Protein AF-A0A0R1USY7-F1 (afdb_monomer_lite)

pLDDT: mean 70.66, std 16.38, range [28.91, 92.88]

Structure (mmCIF, N/CA/C/O backbone):
data_AF-A0A0R1USY7-F1
#
_entry.id   AF-A0A0R1USY7-F1
#
loop_
_atom_site.group_PDB
_atom_site.id
_atom_site.type_symbol
_atom_site.label_atom_id
_atom_site.label_alt_id
_atom_site.label_comp_id
_atom_site.label_asym_id
_atom_site.label_entity_id
_atom_site.label_seq_id
_atom_site.pdbx_PDB_ins_code
_atom_site.Cartn_x
_atom_site.Cartn_y
_atom_site.Cartn_z
_atom_site.occupancy
_atom_site.B_iso_or_equiv
_atom_site.auth_seq_id
_atom_site.auth_comp_id
_atom_site.auth_asym_id
_atom_site.auth_atom_id
_atom_site.pdbx_PDB_model_num
ATOM 1 N N . MET A 1 1 ? -72.124 -11.702 24.013 1.00 57.31 1 MET A N 1
ATOM 2 C CA . MET A 1 1 ? -71.591 -10.341 23.791 1.00 57.31 1 MET A CA 1
ATOM 3 C C . MET A 1 1 ? -70.220 -10.289 24.451 1.00 57.31 1 MET A C 1
ATOM 5 O O . MET A 1 1 ? -70.093 -10.824 25.547 1.00 57.31 1 MET A O 1
ATOM 9 N N . LYS A 1 2 ? -69.176 -9.806 23.766 1.00 72.38 2 LYS A N 1
ATOM 10 C CA . LYS A 1 2 ? -67.809 -9.715 24.319 1.00 72.38 2 LYS A CA 1
ATOM 11 C C . LYS A 1 2 ? -67.457 -8.243 24.506 1.00 72.38 2 LYS A C 1
ATOM 13 O O . LYS A 1 2 ? -67.790 -7.444 23.643 1.00 72.38 2 LYS A O 1
ATOM 18 N N . TYR A 1 3 ? -66.768 -7.901 25.590 1.00 79.44 3 TYR A N 1
ATOM 19 C CA . TYR A 1 3 ? -66.317 -6.535 25.866 1.00 79.44 3 TYR A CA 1
ATOM 20 C C . TYR A 1 3 ? -64.796 -6.442 25.767 1.00 79.44 3 TYR A C 1
ATOM 22 O O . TYR A 1 3 ? -64.080 -7.392 26.094 1.00 79.44 3 TYR A O 1
ATOM 30 N N . CYS A 1 4 ? -64.298 -5.304 25.289 1.00 82.00 4 CYS A N 1
ATOM 31 C CA . CYS A 1 4 ? -62.871 -5.042 25.183 1.00 82.00 4 CYS A CA 1
ATOM 32 C C . CYS A 1 4 ? -62.244 -4.928 26.575 1.00 82.00 4 CYS A C 1
ATOM 34 O O . CYS A 1 4 ? -62.645 -4.078 27.365 1.00 82.00 4 CYS A O 1
ATOM 36 N N . THR A 1 5 ? -61.199 -5.704 26.849 1.00 81.19 5 THR A N 1
ATOM 37 C CA . THR A 1 5 ? -60.455 -5.629 28.117 1.00 81.19 5 THR A CA 1
ATOM 38 C C . THR A 1 5 ? -59.636 -4.346 28.270 1.00 81.19 5 THR A C 1
ATOM 40 O O . THR A 1 5 ? -59.221 -4.032 29.377 1.00 81.19 5 THR A O 1
ATOM 43 N N . ASN A 1 6 ? -59.412 -3.596 27.184 1.00 79.44 6 ASN A N 1
ATOM 44 C CA . ASN A 1 6 ? -58.632 -2.357 27.211 1.00 79.44 6 ASN A CA 1
ATOM 45 C C . ASN A 1 6 ? -59.495 -1.096 27.414 1.00 79.44 6 ASN A C 1
ATOM 47 O O . ASN A 1 6 ? -59.059 -0.150 28.052 1.00 79.44 6 ASN A O 1
ATOM 51 N N . CYS A 1 7 ? -60.721 -1.053 26.877 1.00 83.81 7 CYS A N 1
ATOM 52 C CA . CYS A 1 7 ? -61.566 0.152 26.946 1.00 83.81 7 CYS A CA 1
ATOM 53 C C . CYS A 1 7 ? -63.024 -0.096 27.359 1.00 83.81 7 CYS A C 1
ATOM 55 O O . CYS A 1 7 ? -63.808 0.845 27.406 1.00 83.81 7 CYS A O 1
ATOM 57 N N . GLY A 1 8 ? -63.421 -1.347 27.606 1.00 81.88 8 GLY A N 1
ATOM 58 C CA . GLY A 1 8 ? -64.769 -1.702 28.060 1.00 81.88 8 GLY A CA 1
ATOM 59 C C . GLY A 1 8 ? -65.874 -1.628 27.000 1.00 81.88 8 GLY A C 1
ATOM 60 O O . GLY A 1 8 ? -67.014 -1.955 27.306 1.00 81.88 8 GLY A O 1
ATOM 61 N N . SER A 1 9 ? -65.570 -1.233 25.757 1.00 83.69 9 SER A N 1
ATOM 62 C CA . SER A 1 9 ? -66.579 -1.169 24.686 1.00 83.69 9 SER A CA 1
ATOM 63 C C . SER A 1 9 ? -67.012 -2.553 24.191 1.00 83.69 9 SER A C 1
ATOM 65 O O . SER A 1 9 ? -66.240 -3.515 24.235 1.00 83.69 9 SER A O 1
ATOM 67 N N . GLU A 1 10 ? -68.257 -2.658 23.724 1.00 84.25 10 GLU A N 1
ATOM 68 C CA . GLU A 1 10 ? -68.813 -3.905 23.197 1.00 84.25 10 GLU A CA 1
ATOM 69 C C . GLU A 1 10 ? -68.211 -4.255 21.828 1.00 84.25 10 GLU A C 1
ATOM 71 O O . GLU A 1 10 ? -68.070 -3.406 20.947 1.00 84.25 10 GLU A O 1
ATOM 76 N N . ILE A 1 11 ? -67.851 -5.525 21.646 1.00 81.19 11 ILE A N 1
ATOM 77 C CA . ILE A 1 11 ? -67.236 -6.056 20.432 1.00 81.19 11 ILE A CA 1
ATOM 78 C C . ILE A 1 11 ? -68.211 -7.023 19.760 1.00 81.19 11 ILE A C 1
ATOM 80 O O . ILE A 1 11 ? -68.638 -8.025 20.343 1.00 81.19 11 ILE A O 1
ATOM 84 N N . SER A 1 12 ? -68.513 -6.735 18.493 1.00 72.56 12 SER A N 1
ATOM 85 C CA . SER A 1 12 ? -69.309 -7.605 17.626 1.00 72.56 12 SER A CA 1
ATOM 86 C C . SER A 1 12 ? -68.576 -8.919 17.322 1.00 72.56 12 SER A C 1
ATOM 88 O O . SER A 1 12 ? -67.360 -8.945 17.112 1.00 72.56 12 SER A O 1
ATOM 90 N N . LEU A 1 13 ? -69.320 -10.028 17.314 1.00 61.09 13 LEU A N 1
ATOM 91 C CA . LEU A 1 13 ? -68.788 -11.374 17.080 1.00 61.09 13 LEU A CA 1
ATOM 92 C C . LEU A 1 13 ? -68.173 -11.463 15.672 1.00 61.09 13 LEU A C 1
ATOM 94 O O . LEU A 1 13 ? -68.875 -11.282 14.685 1.00 61.09 13 LEU A O 1
ATOM 98 N N . GLY A 1 14 ? -66.869 -11.748 15.593 1.00 66.00 14 GLY A N 1
ATOM 99 C CA . GLY A 1 14 ? -66.127 -11.900 14.332 1.00 66.00 14 GLY A CA 1
ATOM 100 C C . GLY A 1 14 ? -65.014 -10.871 14.112 1.00 66.00 14 GLY A C 1
ATOM 101 O O . GLY A 1 14 ? -64.142 -11.095 13.277 1.00 66.00 14 GLY A O 1
ATOM 102 N N . ASN A 1 15 ? -64.974 -9.788 14.892 1.00 64.69 15 ASN A N 1
ATOM 103 C CA . ASN A 1 15 ? -63.931 -8.773 14.752 1.00 64.69 15 ASN A CA 1
ATOM 104 C C . ASN A 1 15 ? -62.660 -9.173 15.513 1.00 64.69 15 ASN A C 1
ATOM 106 O O . ASN A 1 15 ? -62.698 -9.445 16.711 1.00 64.69 15 ASN A O 1
ATOM 110 N N . SER A 1 16 ? -61.516 -9.160 14.824 1.00 78.56 16 SER A N 1
ATOM 111 C CA . SER A 1 16 ? -60.198 -9.457 15.413 1.00 78.56 16 SER A CA 1
ATOM 112 C C . SER A 1 16 ? -59.595 -8.279 16.197 1.00 78.56 16 SER A C 1
ATOM 114 O O . SER A 1 16 ? -58.561 -8.432 16.847 1.00 78.56 16 SER A O 1
ATOM 116 N N . PHE A 1 17 ? -60.233 -7.102 16.144 1.00 82.75 17 PHE A N 1
ATOM 117 C CA . PHE A 1 17 ? -59.791 -5.866 16.793 1.00 82.75 17 PHE A CA 1
ATOM 118 C C . PHE A 1 17 ? -60.992 -5.043 17.282 1.00 82.75 17 PHE A C 1
ATOM 120 O O . PHE A 1 17 ? -62.067 -5.070 16.680 1.00 82.75 17 PHE A O 1
ATOM 127 N N . CYS A 1 18 ? -60.807 -4.293 18.368 1.00 84.31 18 CYS A N 1
ATOM 128 C CA . CYS A 1 18 ? -61.788 -3.340 18.876 1.00 84.31 18 CYS A CA 1
ATOM 129 C C . CYS A 1 18 ? -61.851 -2.111 17.960 1.00 84.31 18 CYS A C 1
ATOM 131 O O . CYS A 1 18 ? -60.846 -1.432 17.755 1.00 84.31 18 CYS A O 1
ATOM 133 N N . THR A 1 19 ? -63.039 -1.788 17.454 1.00 83.00 19 THR A N 1
ATOM 134 C CA . THR A 1 19 ? -63.271 -0.638 16.564 1.00 83.00 19 THR A CA 1
ATOM 135 C C . THR A 1 19 ? -63.148 0.715 17.264 1.00 83.00 19 THR A C 1
ATOM 137 O O . THR A 1 19 ? -63.020 1.725 16.585 1.00 83.00 19 THR A O 1
ATOM 140 N N . ASN A 1 20 ? -63.167 0.745 18.601 1.00 81.19 20 ASN A N 1
ATOM 141 C CA . ASN A 1 20 ? -63.122 1.987 19.372 1.00 81.19 20 ASN A CA 1
ATOM 142 C C . ASN A 1 20 ? -61.702 2.368 19.834 1.00 81.19 20 ASN A C 1
ATOM 144 O O . ASN A 1 20 ? -61.331 3.532 19.793 1.00 81.19 20 ASN A O 1
ATOM 148 N N . CYS A 1 21 ? -60.877 1.401 20.259 1.00 82.56 21 CYS A N 1
ATOM 149 C CA . CYS A 1 21 ? -59.514 1.678 20.751 1.00 82.56 21 CYS A CA 1
ATOM 150 C C . CYS A 1 21 ? -58.393 1.011 19.939 1.00 82.56 21 CYS A C 1
ATOM 152 O O . CYS A 1 21 ? -57.221 1.197 20.252 1.00 82.56 21 CYS A O 1
ATOM 154 N N . GLY A 1 22 ? -58.727 0.200 18.929 1.00 76.75 22 GLY A N 1
ATOM 155 C CA . GLY A 1 22 ? -57.752 -0.482 18.070 1.00 76.75 22 GLY A CA 1
ATOM 156 C C . GLY A 1 22 ? -57.059 -1.699 18.696 1.00 76.75 22 GLY A C 1
ATOM 157 O O . GLY A 1 22 ? -56.212 -2.315 18.052 1.00 76.75 22 GLY A O 1
ATOM 158 N N . ALA A 1 23 ? -57.401 -2.082 19.933 1.00 82.12 23 ALA A N 1
ATOM 159 C CA . ALA A 1 23 ? -56.788 -3.226 20.608 1.00 82.12 23 ALA A CA 1
ATOM 160 C C . ALA A 1 23 ? -57.189 -4.565 19.960 1.00 82.12 23 ALA A C 1
ATOM 162 O O . ALA A 1 23 ? -58.363 -4.793 19.661 1.00 82.12 23 ALA A O 1
ATOM 163 N N . LYS A 1 24 ? -56.219 -5.467 19.768 1.00 82.81 24 LYS A N 1
ATOM 164 C CA . LYS A 1 24 ? -56.439 -6.812 19.216 1.00 82.81 24 LYS A CA 1
ATOM 165 C C . LYS A 1 24 ? -57.154 -7.705 20.229 1.00 82.81 24 LYS A C 1
ATOM 167 O O . LYS A 1 24 ? -56.791 -7.716 21.402 1.00 82.81 24 LYS A O 1
ATOM 172 N N . VAL A 1 25 ? -58.148 -8.459 19.773 1.00 78.44 25 VAL A N 1
ATOM 173 C CA . VAL A 1 25 ? -58.887 -9.433 20.588 1.00 78.44 25 VAL A CA 1
ATOM 174 C C . VAL A 1 25 ? -58.664 -10.824 20.014 1.00 78.44 25 VAL A C 1
ATOM 176 O O . VAL A 1 25 ? -59.238 -11.194 18.993 1.00 78.44 25 VAL A O 1
ATOM 179 N N . ASP A 1 26 ? -57.780 -11.583 20.658 1.00 65.94 26 ASP A N 1
ATOM 180 C CA . ASP A 1 26 ? -57.427 -12.930 20.221 1.00 65.94 26 ASP A CA 1
ATOM 181 C C . ASP A 1 26 ? -58.540 -13.930 20.587 1.00 65.94 26 ASP A C 1
ATOM 183 O O . ASP A 1 26 ? -59.009 -14.007 21.726 1.00 65.94 26 ASP A O 1
ATOM 187 N N . ALA A 1 27 ? -58.983 -14.715 19.604 1.00 53.50 27 ALA A N 1
ATOM 188 C CA . ALA A 1 27 ? -59.860 -15.859 19.822 1.00 53.50 27 ALA A CA 1
ATOM 189 C C . ALA A 1 27 ? -59.013 -17.040 20.327 1.00 53.50 27 ALA A C 1
ATOM 191 O O . ALA A 1 27 ? -58.381 -17.736 19.539 1.00 53.50 27 ALA A O 1
ATOM 192 N N . MET A 1 28 ? -58.951 -17.232 21.647 1.00 38.88 28 MET A N 1
ATOM 193 C CA . MET A 1 28 ? -58.182 -18.311 22.277 1.00 38.88 28 MET A CA 1
ATOM 194 C C . MET A 1 28 ? -58.964 -19.629 22.367 1.00 38.88 28 MET A C 1
ATOM 196 O O . MET A 1 28 ? -60.087 -19.658 22.871 1.00 38.88 28 MET A O 1
ATOM 200 N N . GLY A 1 29 ? -58.301 -20.719 21.970 1.00 33.34 29 GLY A N 1
ATOM 201 C CA . GLY A 1 29 ? -58.586 -22.097 22.364 1.00 33.34 29 GLY A CA 1
ATOM 202 C C . GLY A 1 29 ? -57.274 -22.879 22.562 1.00 33.34 29 GLY A C 1
ATOM 203 O O . GLY A 1 29 ? -56.502 -22.995 21.619 1.00 33.34 29 GLY A O 1
ATOM 204 N N . SER A 1 30 ? -57.097 -23.384 23.793 1.00 30.50 30 SER A N 1
ATOM 205 C CA . SER A 1 30 ? -56.091 -24.299 24.393 1.00 30.50 30 SER A CA 1
ATOM 206 C C . SER A 1 30 ? -54.670 -23.809 24.768 1.00 30.50 30 SER A C 1
ATOM 208 O O . SER A 1 30 ? -53.853 -23.498 23.907 1.00 30.50 30 SER A O 1
ATOM 210 N N . SER A 1 31 ? -54.410 -23.856 26.091 1.00 34.62 31 SER A N 1
ATOM 211 C CA . SER A 1 31 ? -53.137 -23.860 26.856 1.00 34.62 31 SER A CA 1
ATOM 212 C C . SER A 1 31 ? -52.054 -24.786 26.271 1.00 34.62 31 SER A C 1
ATOM 214 O O . SER A 1 31 ? -52.400 -25.781 25.651 1.00 34.62 31 SER A O 1
ATOM 216 N N . GLU A 1 32 ? -50.743 -24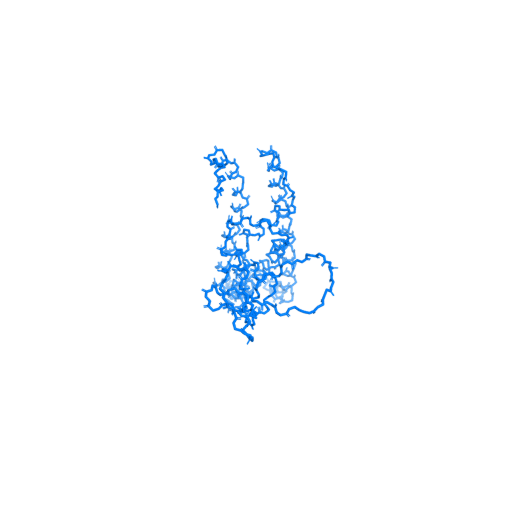.549 26.430 1.00 34.44 32 GLU A N 1
ATOM 217 C CA . GLU A 1 32 ? -50.009 -24.572 27.711 1.00 34.44 32 GLU A CA 1
ATOM 218 C C . GLU A 1 32 ? -48.642 -23.839 27.662 1.00 34.44 32 GLU A C 1
ATOM 220 O O . GLU A 1 32 ? -48.052 -23.603 26.610 1.00 34.44 32 GLU A O 1
ATOM 225 N N . THR A 1 33 ? -48.177 -23.463 28.853 1.00 31.75 33 THR A N 1
ATOM 226 C CA . THR A 1 33 ? -47.057 -22.590 29.244 1.00 31.75 33 THR A CA 1
ATOM 227 C C . THR A 1 33 ? -45.648 -23.115 28.918 1.00 31.75 33 THR A C 1
ATOM 229 O O . THR A 1 33 ? -45.336 -24.243 29.273 1.00 31.75 33 THR A O 1
ATOM 232 N N . THR A 1 34 ? -44.746 -22.259 28.402 1.00 28.91 34 THR A N 1
ATOM 233 C CA . THR A 1 34 ? -43.356 -22.047 28.898 1.00 28.91 34 THR A CA 1
ATOM 234 C C . THR A 1 34 ? -42.773 -20.737 28.321 1.00 28.91 34 THR A C 1
ATOM 236 O O . THR A 1 34 ? -43.078 -20.325 27.208 1.00 28.91 34 THR A O 1
ATOM 239 N N . LEU A 1 35 ? -41.990 -20.059 29.160 1.00 42.16 35 LEU A N 1
ATOM 240 C CA . LEU A 1 35 ? -41.497 -18.678 29.150 1.00 42.16 35 LEU A CA 1
ATOM 241 C C . LEU A 1 35 ? -40.790 -18.115 27.890 1.00 42.16 35 LEU A C 1
ATOM 243 O O . LEU A 1 35 ? -39.973 -18.776 27.265 1.00 42.16 35 LEU A O 1
ATOM 247 N N . GLN A 1 36 ? -41.028 -16.802 27.695 1.00 39.84 36 GLN A N 1
ATOM 248 C CA . GLN A 1 36 ? -40.181 -15.737 27.105 1.00 39.84 36 GLN A CA 1
ATOM 249 C C . GLN A 1 36 ? -39.647 -15.978 25.675 1.00 39.84 36 GLN A C 1
ATOM 251 O O . GLN A 1 36 ? -38.746 -16.766 25.433 1.00 39.84 36 GLN A O 1
ATOM 256 N N . THR A 1 37 ? -40.075 -15.222 24.659 1.00 32.56 37 THR A N 1
ATOM 257 C CA . THR A 1 37 ? -39.491 -13.898 24.361 1.00 32.56 37 THR A CA 1
ATOM 258 C C . THR A 1 37 ? -40.361 -13.140 23.352 1.00 32.56 37 THR A C 1
ATOM 260 O O . THR A 1 37 ? -40.751 -13.668 22.310 1.00 32.56 37 THR A O 1
ATOM 263 N N . ILE A 1 38 ? -40.629 -11.868 23.646 1.00 41.47 38 ILE A N 1
ATOM 264 C CA . ILE A 1 38 ? -41.318 -10.911 22.776 1.00 41.47 38 ILE A CA 1
ATOM 265 C C . ILE A 1 38 ? -40.515 -10.738 21.473 1.00 41.47 38 ILE A C 1
ATOM 267 O O . ILE A 1 38 ? -39.480 -10.073 21.448 1.00 41.47 38 ILE A O 1
ATOM 271 N N . LYS A 1 39 ? -41.001 -11.305 20.361 1.00 37.09 39 LYS A N 1
ATOM 272 C CA . LYS A 1 39 ? -40.547 -10.935 19.011 1.00 37.09 39 LYS A CA 1
ATOM 273 C C . LYS A 1 39 ? -41.194 -9.603 18.624 1.00 37.09 39 LYS A C 1
ATOM 275 O O . LYS A 1 39 ? -42.386 -9.534 18.337 1.00 37.09 39 LYS A O 1
ATOM 280 N N . LYS A 1 40 ? -40.371 -8.553 18.612 1.00 38.16 40 LYS A N 1
ATOM 281 C CA . LYS A 1 40 ? -40.631 -7.226 18.023 1.00 38.16 40 LYS A CA 1
ATOM 282 C C . LYS A 1 40 ? -41.225 -7.381 16.604 1.00 38.16 40 LYS A C 1
ATOM 284 O O . LYS A 1 40 ? -40.775 -8.274 15.879 1.00 38.16 40 LYS A O 1
ATOM 289 N N . PRO A 1 41 ? -42.202 -6.554 16.178 1.00 39.91 41 PRO A N 1
ATOM 290 C CA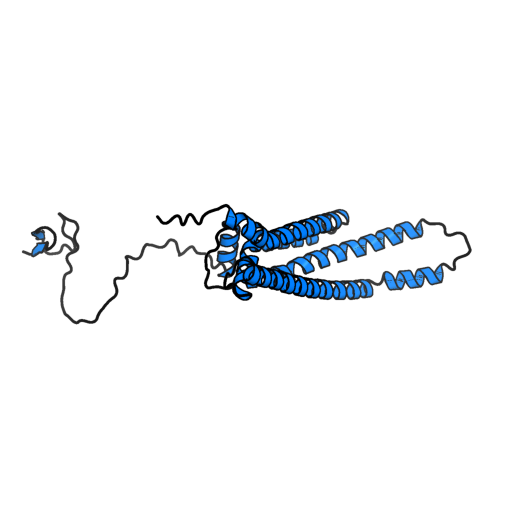 . PRO A 1 41 ? -42.841 -6.703 14.872 1.00 39.91 41 PRO A CA 1
ATOM 291 C C . PRO A 1 41 ? -41.802 -6.655 13.749 1.00 39.91 41 PRO A C 1
ATOM 293 O O . PRO A 1 41 ? -40.945 -5.768 13.711 1.00 39.91 41 PRO A O 1
ATOM 296 N N . ARG A 1 42 ? -41.883 -7.634 12.841 1.00 46.69 42 ARG A N 1
ATOM 297 C CA . ARG A 1 42 ? -41.076 -7.713 11.622 1.00 46.69 42 ARG A CA 1
ATOM 298 C C . ARG A 1 42 ? -41.369 -6.466 10.789 1.00 46.69 42 ARG A C 1
ATOM 300 O O . ARG A 1 42 ? -42.398 -6.394 10.123 1.00 46.69 42 ARG A O 1
ATOM 307 N N . ARG A 1 43 ? -40.467 -5.481 10.845 1.00 51.38 43 ARG A N 1
ATOM 308 C CA . ARG A 1 43 ? -40.411 -4.422 9.836 1.00 51.38 43 ARG A CA 1
ATOM 309 C C . ARG A 1 43 ? -40.279 -5.124 8.487 1.00 51.38 43 ARG A C 1
ATOM 311 O O . ARG A 1 43 ? -39.513 -6.082 8.373 1.00 51.38 43 ARG A O 1
ATOM 318 N N . ILE A 1 44 ? -41.063 -4.706 7.496 1.00 53.59 44 ILE A N 1
ATOM 319 C CA . ILE A 1 44 ? -40.810 -5.114 6.116 1.00 53.59 44 ILE A CA 1
ATOM 320 C C . ILE A 1 44 ? -39.457 -4.513 5.777 1.00 53.59 44 ILE A C 1
ATOM 322 O O . ILE A 1 44 ? -39.318 -3.314 5.550 1.00 53.59 44 ILE A O 1
ATOM 326 N N . ASN A 1 45 ? -38.436 -5.345 5.897 1.00 46.31 45 ASN A N 1
ATOM 327 C CA . ASN A 1 45 ? -37.091 -4.943 5.611 1.00 46.31 45 ASN A CA 1
ATOM 328 C C . ASN A 1 45 ? -36.990 -4.769 4.095 1.00 46.31 45 ASN A C 1
ATOM 330 O O . ASN A 1 45 ? -37.196 -5.727 3.350 1.00 46.31 45 ASN A O 1
ATOM 334 N N . GLY A 1 46 ? -36.549 -3.597 3.643 1.00 50.81 46 GLY A N 1
ATOM 335 C CA . GLY A 1 46 ? -35.937 -3.427 2.320 1.00 50.81 46 GLY A CA 1
ATOM 336 C C . GLY A 1 46 ? -34.618 -4.209 2.167 1.00 50.81 46 GLY A C 1
ATOM 337 O O . GLY A 1 46 ? -33.754 -3.816 1.394 1.00 50.81 46 GLY A O 1
ATOM 338 N N . ASP A 1 47 ? -34.439 -5.301 2.921 1.00 55.72 47 ASP A N 1
ATOM 339 C CA . ASP A 1 47 ? -33.238 -6.137 2.971 1.00 55.72 47 ASP A CA 1
ATOM 340 C C . ASP A 1 47 ? -33.153 -7.104 1.791 1.00 55.72 47 ASP A C 1
ATOM 342 O O . ASP A 1 47 ? -32.091 -7.667 1.551 1.00 55.72 47 ASP A O 1
ATOM 346 N N . ALA A 1 48 ? -34.226 -7.261 1.009 1.00 47.91 48 ALA A N 1
ATOM 347 C CA . ALA A 1 48 ? -34.187 -8.037 -0.232 1.00 47.91 48 ALA A CA 1
ATOM 348 C C . ALA A 1 48 ? -33.336 -7.370 -1.335 1.00 47.91 48 ALA A C 1
ATOM 350 O O . ALA A 1 48 ? -33.139 -7.960 -2.392 1.00 47.91 48 ALA A O 1
ATOM 351 N N . LEU A 1 49 ? -32.805 -6.166 -1.081 1.00 51.19 49 LEU A N 1
ATOM 352 C CA . LEU A 1 49 ? -31.853 -5.473 -1.949 1.00 51.19 49 LEU A CA 1
ATOM 353 C C . LEU A 1 49 ? -30.489 -5.235 -1.274 1.00 51.19 49 LEU A C 1
ATOM 355 O O . LEU A 1 49 ? -29.720 -4.379 -1.707 1.00 51.19 49 LEU A O 1
ATOM 359 N N . LYS A 1 50 ? -30.158 -5.965 -0.199 1.00 54.75 50 LYS A N 1
ATOM 360 C CA . LYS A 1 50 ? -28.794 -5.962 0.348 1.00 54.75 50 LYS A CA 1
ATOM 361 C C . LYS A 1 50 ? -27.929 -6.889 -0.495 1.00 54.75 50 LYS A C 1
ATOM 363 O O . LYS A 1 50 ? -27.794 -8.075 -0.213 1.00 54.75 50 LYS A O 1
ATOM 368 N N . VAL A 1 51 ? -27.371 -6.313 -1.558 1.00 56.16 51 VAL A N 1
ATOM 369 C CA . VAL A 1 51 ? -26.273 -6.881 -2.345 1.00 56.16 51 VAL A CA 1
ATOM 370 C C . VAL A 1 51 ? -25.239 -7.475 -1.382 1.00 56.16 51 VAL A C 1
ATOM 372 O O . VAL A 1 51 ? -24.801 -6.798 -0.451 1.00 56.16 51 VAL A O 1
ATOM 375 N N . HIS A 1 52 ? -24.890 -8.748 -1.584 1.00 56.06 52 HIS A N 1
ATOM 376 C CA . HIS A 1 52 ? -23.893 -9.496 -0.817 1.00 56.06 52 HIS A CA 1
ATOM 377 C C . HIS A 1 52 ? -22.486 -8.878 -0.957 1.00 56.06 52 HIS A C 1
ATOM 379 O O . HIS A 1 52 ? -21.620 -9.408 -1.647 1.00 56.06 52 HIS A O 1
ATOM 385 N N . GLY A 1 53 ? -22.240 -7.745 -0.302 1.00 64.25 53 GLY A N 1
ATOM 386 C CA . GLY A 1 53 ? -20.891 -7.263 -0.025 1.00 64.25 53 GLY A CA 1
ATOM 387 C C . GLY A 1 53 ? -20.272 -8.097 1.095 1.00 64.25 53 GLY A C 1
ATOM 388 O O . GLY A 1 53 ? -20.950 -8.393 2.083 1.00 64.25 53 GLY A O 1
ATOM 389 N N . SER A 1 54 ? -19.001 -8.494 0.955 1.00 83.00 54 SER A N 1
ATOM 390 C CA . SER A 1 54 ? -18.298 -9.201 2.037 1.00 83.00 54 SER A CA 1
ATOM 391 C C . SER A 1 54 ? -18.306 -8.351 3.327 1.00 83.00 54 SER A C 1
ATOM 393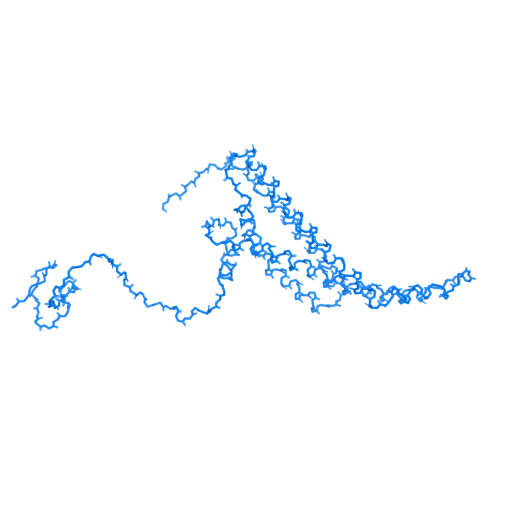 O O . SER A 1 54 ? -18.273 -7.118 3.238 1.00 83.00 54 SER A O 1
ATOM 395 N N . PRO A 1 55 ? -18.337 -8.973 4.525 1.00 88.06 55 PRO A N 1
ATOM 396 C CA . PRO A 1 55 ? -18.352 -8.262 5.808 1.00 88.06 55 PRO A CA 1
ATOM 397 C C . PRO A 1 55 ? -17.253 -7.197 5.940 1.00 88.06 55 PRO A C 1
ATOM 399 O O . PRO A 1 55 ? -17.505 -6.123 6.481 1.00 88.06 55 PRO A O 1
ATOM 402 N N . TYR A 1 56 ? -16.073 -7.456 5.364 1.00 89.38 56 TYR A N 1
ATOM 403 C CA . TYR A 1 56 ? -14.957 -6.510 5.333 1.00 89.38 56 TYR A CA 1
ATOM 404 C C . TYR A 1 56 ? -15.273 -5.245 4.528 1.00 89.38 56 TYR A C 1
ATOM 406 O O . TYR A 1 56 ? -14.942 -4.152 4.964 1.00 89.38 56 TYR A O 1
ATOM 414 N N . PHE A 1 57 ? -15.944 -5.351 3.377 1.00 89.81 57 PHE A N 1
ATOM 415 C CA . PHE A 1 57 ? -16.261 -4.174 2.558 1.00 89.81 57 PHE A CA 1
ATOM 416 C C . PHE A 1 57 ? -17.277 -3.260 3.238 1.00 89.81 57 PHE A C 1
ATOM 418 O O . PHE A 1 57 ? -17.159 -2.039 3.157 1.00 89.81 57 PHE A O 1
ATOM 425 N N . ASN A 1 58 ? -18.252 -3.840 3.942 1.00 88.56 58 ASN A N 1
ATOM 426 C CA . ASN A 1 58 ? -19.204 -3.058 4.729 1.00 88.56 58 ASN A CA 1
ATOM 427 C C . ASN A 1 58 ? -18.492 -2.291 5.848 1.00 88.56 58 ASN A C 1
ATOM 429 O O . ASN A 1 58 ? -18.786 -1.115 6.067 1.00 88.56 58 ASN A O 1
ATOM 433 N N . TRP A 1 59 ? -17.535 -2.944 6.511 1.00 90.44 59 TRP A N 1
ATOM 434 C CA . TRP A 1 59 ? -16.661 -2.300 7.481 1.00 90.44 59 TRP A CA 1
ATOM 435 C C . TRP A 1 59 ? -15.805 -1.204 6.838 1.00 90.44 59 TRP A C 1
ATOM 437 O O . TRP A 1 59 ? -15.852 -0.066 7.282 1.00 90.44 59 TRP A O 1
ATOM 447 N N . LEU A 1 60 ? -15.121 -1.495 5.732 1.00 91.06 60 LEU A N 1
ATOM 448 C CA . LEU A 1 60 ? -14.226 -0.568 5.037 1.00 91.06 60 LEU A CA 1
ATOM 449 C C . LEU A 1 60 ? -14.950 0.725 4.644 1.00 91.06 60 LEU A C 1
ATOM 451 O O . LEU A 1 60 ? -14.500 1.825 4.955 1.00 91.06 60 LEU A O 1
ATOM 455 N N . VAL A 1 61 ? -16.116 0.599 4.007 1.00 89.19 61 VAL A N 1
ATOM 456 C CA . VAL A 1 61 ? -16.943 1.748 3.608 1.00 89.19 61 VAL A CA 1
ATOM 457 C C . VAL A 1 61 ? -17.393 2.555 4.828 1.00 89.19 61 VAL A C 1
ATOM 459 O O . VAL A 1 61 ? -17.466 3.783 4.761 1.00 89.19 61 VAL A O 1
ATOM 462 N N . ARG A 1 62 ? -17.698 1.889 5.945 1.00 87.56 62 ARG A N 1
ATOM 463 C CA . ARG A 1 62 ? -18.059 2.555 7.200 1.00 87.56 62 ARG A CA 1
ATOM 464 C C . ARG A 1 62 ? -16.868 3.296 7.803 1.00 87.56 62 ARG A C 1
ATOM 466 O O . ARG A 1 62 ? -17.020 4.460 8.165 1.00 87.56 62 ARG A O 1
ATOM 473 N N . SER A 1 63 ? -15.705 2.658 7.860 1.00 86.75 63 SER A N 1
ATOM 474 C CA . SER A 1 63 ? -14.473 3.224 8.405 1.00 86.75 63 SER A CA 1
ATOM 475 C C . SER A 1 63 ? -14.010 4.453 7.634 1.00 86.75 63 SER A C 1
ATOM 477 O O . SER A 1 63 ? -13.613 5.441 8.242 1.00 86.75 63 SER A O 1
ATOM 479 N N . ILE A 1 64 ? -14.149 4.444 6.307 1.00 87.19 64 ILE A N 1
ATOM 480 C CA . ILE A 1 64 ? -13.837 5.601 5.455 1.00 87.19 64 ILE A CA 1
ATOM 481 C C . ILE A 1 64 ? -14.789 6.773 5.728 1.00 87.19 64 ILE A C 1
ATOM 483 O O . ILE A 1 64 ? -14.366 7.926 5.734 1.00 87.19 64 ILE A O 1
ATOM 487 N N . LYS A 1 65 ? -16.078 6.500 5.962 1.00 88.19 65 LYS A N 1
ATOM 488 C CA . LYS A 1 65 ? -17.070 7.546 6.270 1.00 88.19 65 LYS A CA 1
ATOM 489 C C . LYS A 1 65 ? -16.897 8.136 7.668 1.00 88.19 65 LYS A C 1
ATOM 491 O O . LYS A 1 65 ? -17.274 9.285 7.888 1.00 88.19 65 LYS A O 1
ATOM 496 N N . HIS A 1 66 ? -16.343 7.363 8.597 1.00 83.00 66 HIS A N 1
ATOM 497 C CA . HIS A 1 66 ? -16.161 7.762 9.988 1.00 83.00 66 HIS A CA 1
ATOM 498 C C . HIS A 1 66 ? -14.739 7.435 10.473 1.00 83.00 66 HIS A C 1
ATOM 500 O O . HIS A 1 66 ? -14.559 6.543 11.300 1.00 83.00 66 HIS A O 1
ATOM 506 N N . PRO A 1 67 ? -13.714 8.158 9.989 1.00 74.69 67 PRO A N 1
ATOM 507 C CA . PRO A 1 67 ? -12.318 7.824 10.270 1.00 74.69 67 PRO A CA 1
ATOM 508 C C . PRO A 1 67 ? -11.936 8.024 11.741 1.00 74.69 67 PRO A C 1
ATOM 510 O O . PRO A 1 67 ? -11.048 7.347 12.237 1.00 74.69 67 PRO A O 1
ATOM 513 N N . SER A 1 68 ? -12.598 8.936 12.460 1.00 72.94 68 SER A N 1
ATOM 514 C CA . SER A 1 68 ? -12.305 9.232 13.868 1.00 72.94 68 SER A CA 1
ATOM 515 C C . SER A 1 68 ? -13.134 8.422 14.867 1.00 72.94 68 SER A C 1
ATOM 517 O O . SER A 1 68 ? -12.851 8.474 16.064 1.00 72.94 68 SER A O 1
ATOM 519 N N . SER A 1 69 ? -14.157 7.684 14.423 1.00 68.88 69 SER A N 1
ATOM 520 C CA . SER A 1 69 ? -15.019 6.948 15.346 1.00 68.88 69 SER A CA 1
ATOM 521 C C . SER A 1 69 ? -14.377 5.623 15.731 1.00 68.88 69 SER A C 1
ATOM 523 O O . SER A 1 69 ? -14.360 4.684 14.944 1.00 68.88 69 SER A O 1
ATOM 525 N N . LEU A 1 70 ? -13.904 5.512 16.968 1.00 64.69 70 LEU A N 1
ATOM 526 C CA . LEU A 1 70 ? -13.444 4.246 17.529 1.00 64.69 70 LEU A CA 1
ATOM 527 C C . LEU A 1 70 ? -14.644 3.407 17.962 1.00 64.69 70 LEU A C 1
ATOM 529 O O . LEU A 1 70 ? -14.943 3.277 19.147 1.00 64.69 70 LEU A O 1
ATOM 533 N N . ALA A 1 71 ? -15.372 2.852 16.995 1.00 57.09 71 ALA A N 1
ATOM 534 C CA . ALA A 1 71 ? -16.314 1.793 17.311 1.00 57.09 71 ALA A CA 1
ATOM 535 C C . ALA A 1 71 ? -15.496 0.599 17.821 1.00 57.09 71 ALA A C 1
ATOM 537 O O . ALA A 1 71 ? -14.625 0.094 17.112 1.00 57.09 71 ALA A O 1
ATOM 538 N N . LYS A 1 72 ? -15.747 0.170 19.063 1.00 59.34 72 LYS A N 1
ATOM 539 C CA . LYS A 1 72 ? -15.194 -1.067 19.626 1.00 59.34 72 LYS A CA 1
ATOM 540 C C . LYS A 1 72 ? -15.815 -2.242 18.869 1.00 59.34 72 LYS A C 1
ATOM 542 O O . LYS A 1 72 ? -16.798 -2.829 19.308 1.00 59.34 72 LYS A O 1
ATOM 547 N N . GLU A 1 73 ? -15.319 -2.493 17.667 1.00 60.97 73 GLU A N 1
ATOM 548 C CA . GLU A 1 73 ? -15.791 -3.573 16.821 1.00 60.97 73 GLU A CA 1
ATOM 549 C C . GLU A 1 73 ? -15.155 -4.891 17.261 1.00 60.97 73 GLU A C 1
ATOM 551 O O . GLU A 1 73 ? -13.945 -4.991 17.441 1.00 60.97 73 GLU A O 1
ATOM 556 N N . GLU A 1 74 ? -15.993 -5.912 17.432 1.00 58.84 74 GLU A N 1
ATOM 557 C CA . GLU A 1 74 ? -15.589 -7.264 17.837 1.00 58.84 74 GLU A CA 1
ATOM 558 C C . GLU A 1 74 ? -14.734 -7.965 16.760 1.00 58.84 74 GLU A C 1
ATOM 560 O O . GLU A 1 74 ? -13.984 -8.896 17.050 1.00 58.84 74 GLU A O 1
ATOM 565 N N . ASN A 1 75 ? -14.790 -7.475 15.515 1.00 73.38 75 ASN A N 1
ATOM 566 C CA . ASN A 1 75 ? -14.072 -8.028 14.374 1.00 73.38 75 ASN A CA 1
ATOM 567 C C . ASN A 1 75 ? -12.779 -7.255 14.061 1.00 73.38 75 ASN A C 1
ATOM 569 O O . ASN A 1 75 ? -12.740 -6.028 14.005 1.00 73.38 75 ASN A O 1
ATOM 573 N N . GLN A 1 76 ? -11.709 -7.999 13.779 1.00 85.44 76 GLN A N 1
ATOM 574 C CA . GLN A 1 76 ? -10.350 -7.485 13.548 1.00 85.44 76 GLN A CA 1
ATOM 575 C C . GLN A 1 76 ? -10.078 -7.046 12.111 1.00 85.44 76 GLN A C 1
ATOM 577 O O . GLN A 1 76 ? -9.044 -7.356 11.518 1.00 85.44 76 GLN A O 1
ATOM 582 N N . TYR A 1 77 ? -11.025 -6.325 11.523 1.00 89.94 77 TYR A N 1
ATOM 583 C CA . TYR A 1 77 ? -10.906 -5.880 10.139 1.00 89.94 77 TYR A CA 1
ATOM 584 C C . TYR A 1 77 ? -9.802 -4.836 9.933 1.00 89.94 77 TYR A C 1
ATOM 586 O O . TYR A 1 77 ? -9.236 -4.778 8.846 1.00 89.94 77 TYR A O 1
ATOM 594 N N . GLY A 1 78 ? -9.405 -4.092 10.969 1.00 88.38 78 GLY A N 1
ATOM 595 C CA . GLY A 1 78 ? -8.246 -3.201 10.907 1.00 88.38 78 GLY A CA 1
ATOM 596 C C . GLY A 1 78 ? -6.938 -3.958 10.672 1.00 88.38 78 GLY A C 1
ATOM 597 O O . GLY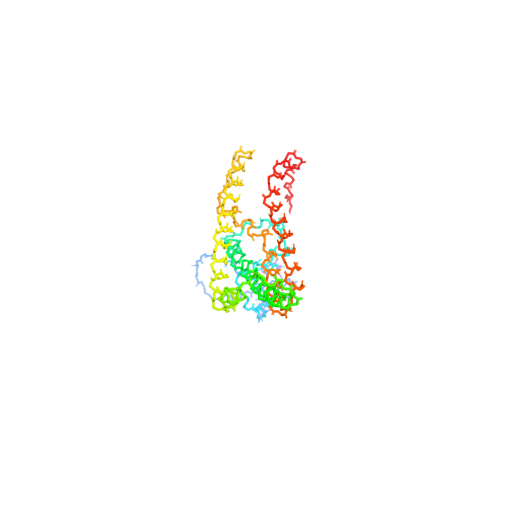 A 1 78 ? -6.138 -3.554 9.836 1.00 88.38 78 GLY A O 1
ATOM 598 N N . LEU A 1 79 ? -6.748 -5.117 11.311 1.00 89.12 79 LEU A N 1
ATOM 599 C CA . LEU A 1 79 ? -5.592 -5.981 11.028 1.00 89.12 79 LEU A CA 1
ATOM 600 C C . LEU A 1 79 ? -5.587 -6.472 9.574 1.00 89.12 79 LEU A C 1
ATOM 602 O O . LEU A 1 79 ? -4.535 -6.507 8.941 1.00 89.12 79 LEU A O 1
ATOM 606 N N . VAL A 1 80 ? -6.759 -6.812 9.027 1.00 91.12 80 VAL A N 1
ATOM 607 C CA . VAL A 1 80 ? -6.891 -7.203 7.613 1.00 91.12 80 VAL A CA 1
ATOM 608 C C . VAL A 1 80 ? -6.487 -6.052 6.690 1.00 91.12 80 VAL A C 1
ATOM 610 O O . VAL A 1 80 ? -5.778 -6.278 5.714 1.00 91.12 80 VAL A O 1
ATOM 613 N N . THR A 1 81 ? -6.876 -4.820 7.017 1.00 90.69 81 THR A N 1
ATOM 614 C CA . THR A 1 81 ? -6.469 -3.614 6.280 1.00 90.69 81 THR A CA 1
ATOM 615 C C . THR A 1 81 ? -4.959 -3.416 6.297 1.00 90.69 81 THR A C 1
ATOM 617 O O . THR A 1 81 ? -4.378 -3.206 5.240 1.00 90.69 81 THR A O 1
ATOM 620 N N . LEU A 1 82 ? -4.301 -3.577 7.448 1.00 88.62 82 LEU A N 1
ATOM 621 C CA . LEU A 1 82 ? -2.839 -3.474 7.526 1.00 88.62 82 LEU A CA 1
ATOM 622 C C . LEU A 1 82 ? -2.138 -4.525 6.657 1.00 88.62 82 LEU A C 1
ATOM 624 O O . LEU A 1 82 ? -1.149 -4.227 5.994 1.00 88.62 82 LEU A O 1
ATOM 628 N N . VAL A 1 83 ? -2.659 -5.756 6.623 1.00 90.88 83 VAL A N 1
ATOM 629 C CA . VAL A 1 83 ? -2.141 -6.801 5.727 1.00 90.88 83 VAL A CA 1
ATOM 630 C C . VAL A 1 83 ? -2.340 -6.409 4.264 1.00 90.88 83 VAL A C 1
ATOM 632 O O . VAL A 1 83 ? -1.431 -6.596 3.458 1.00 90.88 83 VAL A O 1
ATOM 635 N N . LEU A 1 84 ? -3.503 -5.856 3.915 1.00 91.38 84 LEU A N 1
ATOM 636 C CA . LEU A 1 84 ? -3.768 -5.370 2.565 1.00 91.38 84 LEU A CA 1
ATOM 637 C C . LEU A 1 84 ? -2.780 -4.270 2.168 1.00 91.38 84 LEU A C 1
ATOM 639 O O . LEU A 1 84 ? -2.194 -4.385 1.099 1.00 91.38 84 LEU A O 1
ATOM 643 N N . GLU A 1 85 ? -2.518 -3.291 3.029 1.00 88.56 85 GLU A N 1
ATOM 644 C CA . GLU A 1 85 ? -1.543 -2.216 2.779 1.00 8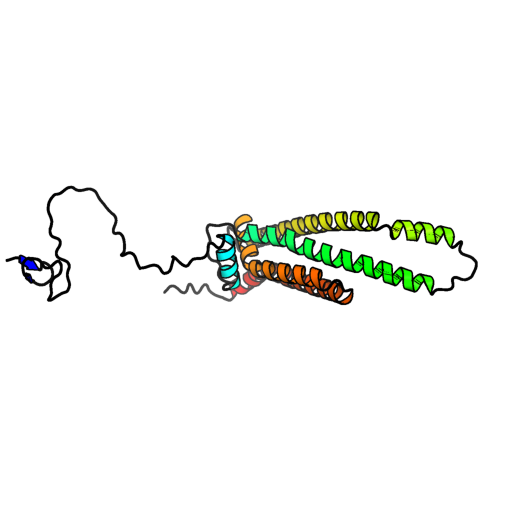8.56 85 GLU A CA 1
ATOM 645 C C . GLU A 1 85 ? -0.114 -2.753 2.589 1.00 88.56 85 GLU A C 1
ATOM 647 O O . GLU A 1 85 ? 0.579 -2.372 1.643 1.00 88.56 85 GLU A O 1
ATOM 652 N N . ILE A 1 86 ? 0.320 -3.712 3.422 1.00 87.94 86 ILE A N 1
ATOM 653 C CA . ILE A 1 86 ? 1.636 -4.369 3.284 1.00 87.94 86 ILE A CA 1
ATOM 654 C C . ILE A 1 86 ? 1.772 -5.078 1.931 1.00 87.94 86 ILE A C 1
ATOM 656 O O . ILE A 1 86 ? 2.879 -5.203 1.408 1.00 87.94 86 ILE A O 1
ATOM 660 N N . LEU A 1 87 ? 0.675 -5.562 1.353 1.00 90.44 87 LEU A N 1
ATOM 661 C CA . LEU A 1 87 ? 0.699 -6.262 0.072 1.00 90.44 87 LEU A CA 1
ATOM 662 C C . LEU A 1 87 ? 0.550 -5.305 -1.115 1.00 90.44 87 LEU A C 1
ATOM 664 O O . LEU A 1 87 ? 1.296 -5.419 -2.091 1.00 90.44 87 LEU A O 1
ATOM 668 N N . LEU A 1 88 ? -0.403 -4.377 -1.038 1.00 89.81 88 LEU A N 1
ATOM 669 C CA . LEU A 1 88 ? -0.785 -3.465 -2.114 1.00 89.81 88 LEU A CA 1
ATOM 670 C C . LEU A 1 88 ? 0.282 -2.403 -2.351 1.00 89.81 88 LEU A C 1
ATOM 672 O O . LEU A 1 88 ? 0.748 -2.270 -3.484 1.00 89.81 88 LEU A O 1
ATOM 676 N N . LEU A 1 89 ? 0.724 -1.685 -1.317 1.00 85.25 89 LEU A N 1
ATOM 677 C CA . LEU A 1 89 ? 1.647 -0.570 -1.502 1.00 85.25 89 LEU A CA 1
ATOM 678 C C . LEU A 1 89 ? 2.980 -1.014 -2.135 1.00 85.25 89 LEU A C 1
ATOM 680 O O . LEU A 1 89 ? 3.329 -0.472 -3.190 1.00 85.25 89 LEU A O 1
ATOM 684 N N . PRO A 1 90 ? 3.698 -2.041 -1.634 1.00 85.75 90 PRO A N 1
ATOM 685 C CA . PRO A 1 90 ? 4.915 -2.516 -2.290 1.00 85.75 90 PRO A CA 1
ATOM 686 C C . PRO A 1 90 ? 4.656 -3.052 -3.698 1.00 85.75 90 PRO A C 1
ATOM 688 O O . PRO A 1 90 ? 5.515 -2.920 -4.569 1.00 85.75 90 PRO A O 1
ATOM 691 N N . PHE A 1 91 ? 3.475 -3.625 -3.952 1.00 88.25 91 PHE A N 1
ATOM 692 C CA . PHE A 1 91 ? 3.117 -4.116 -5.280 1.00 88.25 91 PHE A CA 1
ATOM 693 C C . PHE A 1 91 ? 2.960 -2.963 -6.279 1.00 88.25 91 PHE A C 1
ATOM 695 O O . PHE A 1 91 ? 3.483 -3.044 -7.393 1.00 88.25 91 PHE A O 1
ATOM 702 N N . THR A 1 92 ? 2.318 -1.862 -5.876 1.00 86.12 92 THR A N 1
ATOM 703 C CA . THR A 1 92 ? 2.203 -0.657 -6.716 1.00 86.12 92 THR A CA 1
ATOM 704 C C . THR A 1 92 ? 3.564 -0.018 -7.002 1.00 86.12 92 THR A C 1
ATOM 706 O O . THR A 1 92 ? 3.842 0.345 -8.147 1.00 86.12 92 THR A O 1
ATOM 709 N N . ILE A 1 93 ? 4.447 0.046 -5.998 1.00 83.31 93 ILE A N 1
ATOM 710 C CA . ILE A 1 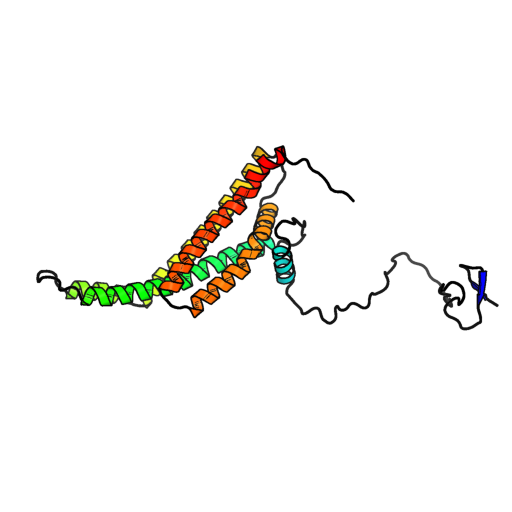93 ? 5.819 0.550 -6.149 1.00 83.31 93 ILE A CA 1
ATOM 711 C C . ILE A 1 93 ? 6.607 -0.348 -7.104 1.00 83.31 93 ILE A C 1
ATOM 713 O O . ILE A 1 93 ? 7.227 0.150 -8.039 1.00 83.31 93 ILE A O 1
ATOM 717 N N . TRP A 1 94 ? 6.556 -1.669 -6.923 1.00 84.75 94 TRP A N 1
ATOM 718 C CA . TRP A 1 94 ? 7.230 -2.622 -7.805 1.00 84.75 94 TRP A CA 1
ATOM 719 C C . TRP A 1 94 ? 6.775 -2.480 -9.260 1.00 84.75 94 TRP A C 1
ATOM 721 O O . TRP A 1 94 ? 7.610 -2.446 -10.170 1.00 84.75 94 TRP A O 1
ATOM 731 N N . LEU A 1 95 ? 5.463 -2.347 -9.483 1.00 83.88 95 LEU A N 1
ATOM 732 C CA . LEU A 1 95 ? 4.903 -2.148 -10.815 1.00 83.88 95 LEU A CA 1
ATOM 733 C C . LEU A 1 95 ? 5.436 -0.854 -11.446 1.00 83.88 95 LEU A C 1
ATOM 735 O O . LEU A 1 95 ? 5.921 -0.886 -12.578 1.00 83.88 95 LEU A O 1
ATOM 739 N N . GLY A 1 96 ? 5.406 0.261 -10.709 1.00 81.75 96 GLY A N 1
ATOM 740 C CA . GLY A 1 96 ? 5.909 1.555 -11.176 1.00 81.75 96 GLY A CA 1
ATOM 741 C C . GLY A 1 96 ? 7.412 1.548 -11.468 1.00 81.75 96 GLY A C 1
ATOM 742 O O . GLY A 1 96 ? 7.837 1.953 -12.553 1.00 81.75 96 GLY A O 1
ATOM 743 N N . THR A 1 97 ? 8.219 1.028 -10.543 1.00 76.75 97 THR A N 1
ATOM 744 C CA . THR A 1 97 ? 9.683 0.981 -10.661 1.00 76.75 97 THR A CA 1
ATOM 745 C C . THR A 1 97 ? 10.130 0.088 -11.814 1.00 76.75 97 THR A C 1
ATOM 747 O O . THR A 1 97 ? 11.068 0.441 -12.527 1.00 76.75 97 THR A O 1
ATOM 750 N N . LYS A 1 98 ? 9.436 -1.030 -12.076 1.00 79.00 98 LYS A N 1
ATOM 751 C CA . LYS A 1 98 ? 9.727 -1.886 -13.235 1.00 79.00 98 LYS A CA 1
ATOM 752 C C . LYS A 1 98 ? 9.624 -1.115 -14.549 1.00 79.00 98 LYS A C 1
ATOM 754 O O . LYS A 1 98 ? 10.546 -1.170 -15.361 1.00 79.00 98 LYS A O 1
ATOM 759 N N . TRP A 1 99 ? 8.505 -0.427 -14.768 1.00 77.19 99 TRP A N 1
ATOM 760 C CA . TRP A 1 99 ? 8.285 0.338 -15.998 1.00 77.19 99 TRP A CA 1
ATOM 761 C C . TRP A 1 99 ? 9.270 1.502 -16.123 1.00 77.19 99 TRP A C 1
ATOM 763 O O . TRP A 1 99 ? 9.806 1.742 -17.205 1.00 77.19 99 TRP A O 1
ATOM 773 N N . MET A 1 100 ? 9.570 2.163 -15.005 1.00 78.75 100 MET A N 1
ATOM 774 C CA . MET A 1 100 ? 10.535 3.255 -14.945 1.00 78.75 100 MET A CA 1
ATOM 775 C C . MET A 1 100 ? 11.956 2.807 -15.308 1.00 78.75 100 MET A C 1
ATOM 777 O O . MET A 1 100 ? 12.579 3.424 -16.169 1.00 78.75 100 MET A O 1
ATOM 781 N N . LEU A 1 101 ? 12.468 1.732 -14.699 1.00 76.25 101 LEU A N 1
ATOM 782 C CA . LEU A 1 101 ? 13.831 1.254 -14.962 1.00 76.25 101 LEU A CA 1
ATOM 783 C C . LEU A 1 101 ? 14.016 0.819 -16.417 1.00 76.25 101 LEU A C 1
ATOM 785 O O . LEU A 1 101 ? 15.029 1.159 -17.019 1.00 76.25 101 LEU A O 1
ATOM 789 N N . ILE A 1 102 ? 13.030 0.131 -17.005 1.00 74.81 102 ILE A N 1
ATOM 790 C CA . ILE A 1 102 ? 13.087 -0.269 -18.420 1.00 74.81 102 ILE A CA 1
ATOM 791 C C . ILE A 1 102 ? 13.233 0.966 -19.319 1.00 74.81 102 ILE A C 1
ATOM 793 O O . ILE A 1 102 ? 14.083 0.983 -20.207 1.00 74.81 102 ILE A O 1
ATOM 797 N N . LYS A 1 103 ? 12.450 2.022 -19.063 1.00 75.88 103 LYS A N 1
ATOM 798 C CA . LYS A 1 103 ? 12.511 3.262 -19.847 1.00 75.88 103 LYS A CA 1
ATOM 799 C C . LYS A 1 103 ? 13.796 4.052 -19.622 1.00 75.88 103 LYS A C 1
ATOM 801 O O . LYS A 1 103 ? 14.324 4.611 -20.577 1.00 75.88 103 LYS A O 1
ATOM 806 N N . LEU A 1 104 ? 14.323 4.088 -18.399 1.00 76.81 104 LEU A N 1
ATOM 807 C CA . LEU A 1 104 ? 15.613 4.727 -18.121 1.00 76.81 104 LEU A CA 1
ATOM 808 C C . LEU A 1 104 ? 16.765 4.023 -18.844 1.00 76.81 104 LEU A C 1
ATOM 810 O O . LEU A 1 104 ? 17.628 4.704 -19.387 1.00 76.81 104 LEU A O 1
ATOM 814 N N . ILE A 1 105 ? 16.754 2.689 -18.903 1.00 75.00 105 ILE A N 1
ATOM 815 C CA . ILE A 1 105 ? 17.742 1.908 -19.662 1.00 75.00 105 ILE A CA 1
ATOM 816 C C . ILE A 1 105 ? 17.612 2.190 -21.164 1.00 75.00 105 ILE A C 1
ATOM 818 O O . ILE A 1 105 ? 18.616 2.384 -21.841 1.00 75.00 105 ILE A O 1
ATOM 822 N N . GLU A 1 106 ? 16.386 2.269 -21.687 1.00 75.69 106 GLU A N 1
ATOM 823 C CA . GLU A 1 106 ? 16.139 2.618 -23.092 1.00 75.69 106 GLU A CA 1
ATOM 824 C C . GLU A 1 106 ? 16.682 4.015 -23.439 1.00 75.69 106 GLU A C 1
ATOM 826 O O . GLU A 1 106 ? 17.410 4.164 -24.421 1.00 75.69 106 GLU A O 1
ATOM 831 N N . ILE A 1 107 ? 16.401 5.020 -22.602 1.00 78.50 107 ILE A N 1
ATOM 832 C CA . ILE A 1 107 ? 16.933 6.384 -22.756 1.00 78.50 107 ILE A CA 1
ATOM 833 C C . ILE A 1 107 ? 18.460 6.380 -22.650 1.00 78.50 107 ILE A C 1
ATOM 835 O O . ILE A 1 107 ? 19.130 7.013 -23.462 1.00 78.50 107 ILE A O 1
ATOM 839 N N . TRP A 1 108 ? 19.023 5.659 -21.678 1.00 75.75 108 TRP A N 1
ATOM 840 C CA . TRP A 1 108 ? 20.470 5.557 -21.504 1.00 75.75 108 TRP A CA 1
ATOM 841 C C . TRP A 1 108 ? 21.146 4.978 -22.743 1.00 75.75 108 TRP A C 1
ATOM 843 O O . TRP A 1 108 ? 22.136 5.532 -23.207 1.00 75.75 108 TRP A O 1
ATOM 853 N N . ASN A 1 109 ? 20.580 3.916 -23.319 1.00 72.31 109 ASN A N 1
ATOM 854 C CA . ASN A 1 109 ? 21.088 3.310 -24.546 1.00 72.31 109 ASN A CA 1
ATOM 855 C C . ASN A 1 109 ? 21.013 4.275 -25.737 1.00 72.31 109 ASN A C 1
ATOM 857 O O . ASN A 1 109 ? 21.921 4.305 -26.561 1.00 72.31 109 ASN A O 1
ATOM 861 N N . GLN A 1 110 ? 19.965 5.097 -25.829 1.00 75.69 110 GLN A N 1
ATOM 862 C CA . GLN A 1 110 ? 19.889 6.135 -26.860 1.00 75.69 110 GLN A CA 1
ATOM 863 C C . GLN A 1 110 ? 20.963 7.208 -26.657 1.00 75.69 110 GLN A C 1
ATOM 865 O O . GLN A 1 110 ? 21.661 7.554 -27.605 1.00 75.69 110 GLN A O 1
ATOM 870 N N . VAL A 1 111 ? 21.142 7.703 -25.431 1.00 75.81 111 VAL A N 1
ATOM 871 C CA . VAL A 1 111 ? 22.133 8.744 -25.114 1.00 75.81 111 VAL A CA 1
ATOM 872 C C . VAL A 1 111 ? 23.564 8.237 -25.301 1.00 75.81 111 VAL A C 1
ATOM 874 O O . VAL A 1 111 ? 24.380 8.945 -25.883 1.00 75.81 111 VAL A O 1
ATOM 877 N N . SER A 1 112 ? 23.877 7.015 -24.867 1.00 66.81 112 SER A N 1
ATOM 878 C CA . SER A 1 112 ? 25.230 6.453 -24.965 1.00 66.81 112 SER A CA 1
ATOM 879 C C . SER A 1 112 ? 25.683 6.252 -26.411 1.00 66.81 112 SER A C 1
ATOM 881 O O . SER A 1 112 ? 26.857 6.443 -26.708 1.00 66.81 112 SER A O 1
ATOM 883 N N . THR A 1 113 ? 24.761 5.954 -27.332 1.00 67.12 113 THR A N 1
ATOM 884 C CA . THR A 1 113 ? 25.075 5.852 -28.770 1.00 67.12 113 THR A CA 1
ATOM 885 C C . THR A 1 113 ? 25.358 7.195 -29.450 1.00 67.12 113 THR A C 1
ATOM 887 O O . THR A 1 113 ? 25.878 7.204 -30.560 1.00 67.12 113 THR A O 1
ATOM 890 N N . GLN A 1 114 ? 25.041 8.322 -28.802 1.00 64.44 114 GLN A N 1
ATOM 891 C CA . GLN A 1 114 ? 25.285 9.681 -29.312 1.00 64.44 114 GLN A CA 1
ATOM 892 C C . GLN A 1 114 ? 26.580 10.303 -28.757 1.00 64.44 114 GLN A C 1
ATOM 894 O O . GLN A 1 114 ? 26.926 11.427 -29.115 1.00 64.44 114 GLN A O 1
ATOM 899 N N . VAL A 1 115 ? 27.292 9.603 -27.867 1.00 64.25 115 VAL A N 1
ATOM 900 C CA . VAL A 1 115 ? 28.572 10.055 -27.308 1.00 64.25 115 VAL A CA 1
ATOM 901 C C . VAL A 1 115 ? 29.708 9.453 -28.136 1.00 64.25 115 VAL A C 1
ATOM 903 O O . VAL A 1 115 ? 29.982 8.259 -28.043 1.00 64.25 115 VAL A O 1
ATOM 906 N N . GLU A 1 116 ? 30.392 10.274 -28.936 1.00 58.03 116 GLU A N 1
ATOM 907 C CA . GLU A 1 116 ? 31.656 9.888 -29.575 1.00 58.03 116 GLU A CA 1
ATOM 908 C C . GLU A 1 116 ? 32.741 9.746 -28.495 1.00 58.03 116 GLU A C 1
ATOM 910 O O . GLU A 1 116 ? 33.274 10.729 -27.978 1.00 58.03 116 GLU A O 1
ATOM 915 N N . ILE A 1 117 ? 33.047 8.508 -28.102 1.00 57.59 117 ILE A N 1
ATOM 916 C CA . ILE A 1 117 ? 34.147 8.221 -27.178 1.00 57.59 117 ILE A CA 1
ATOM 917 C C . ILE A 1 117 ? 35.451 8.254 -27.978 1.00 57.59 117 ILE A C 1
ATOM 919 O O . ILE A 1 117 ? 35.661 7.435 -28.868 1.00 57.59 117 ILE A O 1
ATOM 923 N N . GLY A 1 118 ? 36.332 9.202 -27.654 1.00 55.78 118 GLY A N 1
ATOM 924 C CA . GLY A 1 118 ? 37.655 9.309 -28.265 1.00 55.78 118 GLY A CA 1
ATOM 925 C C . GLY A 1 118 ? 38.515 8.059 -28.035 1.00 55.78 118 GLY A C 1
ATOM 926 O O . GLY A 1 118 ? 39.006 7.842 -26.931 1.00 55.78 118 GLY A O 1
ATOM 927 N N . ASP A 1 119 ? 38.666 7.264 -29.095 1.00 59.44 119 ASP A N 1
ATOM 928 C CA . ASP A 1 119 ? 39.742 6.355 -29.550 1.00 59.44 119 ASP A CA 1
ATOM 929 C C . ASP A 1 119 ? 40.615 5.527 -28.576 1.00 59.44 119 ASP A C 1
ATOM 931 O O . ASP A 1 119 ? 41.568 4.887 -29.018 1.00 59.44 119 ASP A O 1
ATOM 935 N N . LYS A 1 120 ? 40.348 5.470 -27.266 1.00 56.50 120 LYS A N 1
ATOM 936 C CA . LYS A 1 120 ? 41.173 4.673 -26.325 1.00 56.50 120 LYS A CA 1
ATOM 937 C C . LYS A 1 120 ? 40.414 3.727 -25.404 1.00 56.50 120 LYS A C 1
ATOM 939 O O . LYS A 1 120 ? 40.997 3.208 -24.456 1.00 56.50 120 LYS A O 1
ATOM 944 N N . VAL A 1 121 ? 39.141 3.479 -25.676 1.00 62.69 121 VAL A N 1
ATOM 945 C CA . VAL A 1 121 ? 38.339 2.524 -24.909 1.00 62.69 121 VAL A CA 1
ATOM 946 C C . VAL A 1 121 ? 37.845 1.454 -25.867 1.00 62.69 121 VAL A C 1
ATOM 948 O O . VAL A 1 121 ? 37.187 1.785 -26.848 1.00 62.69 121 VAL A O 1
ATOM 951 N N . ASP A 1 122 ? 38.197 0.196 -25.600 1.00 63.62 122 ASP A N 1
ATOM 952 C CA . ASP A 1 122 ? 37.755 -0.942 -26.402 1.00 63.62 122 ASP A CA 1
ATOM 953 C C . ASP A 1 122 ? 36.236 -1.099 -26.237 1.00 63.62 122 ASP A C 1
ATOM 955 O O . ASP A 1 122 ? 35.720 -1.392 -25.155 1.00 63.62 122 ASP A O 1
ATOM 959 N N . ILE A 1 123 ? 35.499 -0.752 -27.292 1.00 57.81 123 ILE A N 1
ATOM 960 C CA . ILE A 1 123 ? 34.044 -0.556 -27.247 1.00 57.81 123 ILE A CA 1
ATOM 961 C C . ILE A 1 123 ? 33.310 -1.901 -27.094 1.00 57.81 123 ILE A C 1
ATOM 963 O O . ILE A 1 123 ? 32.169 -1.932 -26.623 1.00 57.81 123 ILE A O 1
ATOM 967 N N . ASP A 1 124 ? 33.953 -3.013 -27.445 1.00 63.94 124 ASP A N 1
ATOM 968 C CA . ASP A 1 124 ? 33.331 -4.336 -27.431 1.00 63.94 124 ASP A CA 1
ATOM 969 C C . ASP A 1 124 ? 33.182 -4.905 -26.007 1.00 63.94 124 ASP A C 1
ATOM 971 O O . ASP A 1 124 ? 32.126 -5.457 -25.688 1.00 63.94 124 ASP A O 1
ATOM 975 N N . ASP A 1 125 ? 34.118 -4.614 -25.095 1.00 64.56 125 ASP A N 1
ATOM 976 C CA . ASP A 1 125 ? 33.986 -4.950 -23.665 1.00 64.56 125 ASP A CA 1
ATOM 977 C C . ASP A 1 125 ? 32.812 -4.202 -23.001 1.00 64.56 125 ASP A C 1
ATOM 979 O O . ASP A 1 125 ? 32.093 -4.740 -22.153 1.00 64.56 125 ASP A O 1
ATOM 983 N N . ILE A 1 126 ? 32.565 -2.953 -23.410 1.00 61.53 126 ILE A N 1
ATOM 984 C CA . ILE A 1 126 ? 31.449 -2.144 -22.895 1.00 61.53 126 ILE A CA 1
ATOM 985 C C . ILE A 1 126 ? 30.108 -2.651 -23.435 1.00 61.53 126 ILE A C 1
ATOM 987 O O . ILE A 1 126 ? 29.113 -2.678 -22.700 1.00 61.53 126 ILE A O 1
ATOM 991 N N . LYS A 1 127 ? 30.061 -3.076 -24.702 1.00 58.97 127 LYS A N 1
ATOM 992 C CA . LYS A 1 127 ? 28.848 -3.620 -25.326 1.00 58.97 127 LYS A CA 1
ATOM 993 C C . LYS A 1 127 ? 28.416 -4.936 -24.693 1.00 58.97 127 LYS A C 1
ATOM 995 O O . LYS A 1 127 ? 27.217 -5.109 -24.472 1.00 58.97 127 LYS A O 1
ATOM 1000 N N . ASP A 1 128 ? 29.338 -5.828 -24.349 1.00 65.12 128 ASP A N 1
ATOM 1001 C CA . ASP A 1 128 ? 28.996 -7.101 -23.701 1.00 65.12 128 ASP A CA 1
ATOM 1002 C C . ASP A 1 128 ? 28.420 -6.891 -22.293 1.00 65.12 128 ASP A C 1
ATOM 1004 O O . ASP A 1 128 ? 27.380 -7.466 -21.950 1.00 65.12 128 ASP A O 1
ATOM 1008 N N . VAL A 1 129 ? 28.996 -5.973 -21.510 1.00 60.81 129 VAL A N 1
ATOM 1009 C CA . VAL A 1 129 ? 28.448 -5.580 -20.200 1.00 60.81 129 VAL A CA 1
ATOM 1010 C C . VAL A 1 129 ? 27.059 -4.944 -20.345 1.00 60.81 129 VAL A C 1
ATOM 1012 O O . VAL A 1 129 ? 26.136 -5.308 -19.608 1.00 60.81 129 VAL A O 1
ATOM 1015 N N . LEU A 1 130 ? 26.861 -4.048 -21.321 1.00 58.16 130 LEU A N 1
ATOM 1016 C CA . LEU A 1 130 ? 25.544 -3.461 -21.600 1.00 58.16 130 LEU A CA 1
ATOM 1017 C C . LEU A 1 130 ? 24.518 -4.515 -22.033 1.00 58.16 130 LEU A C 1
ATOM 1019 O O . LEU A 1 130 ? 23.360 -4.434 -21.629 1.00 58.16 130 LEU A O 1
ATOM 1023 N N . THR A 1 131 ? 24.916 -5.508 -22.824 1.00 63.00 131 THR A N 1
ATOM 1024 C CA . THR A 1 131 ? 24.012 -6.546 -23.350 1.00 63.00 131 THR A CA 1
ATOM 1025 C C . THR A 1 131 ? 23.541 -7.487 -22.243 1.00 63.00 131 THR A C 1
ATOM 1027 O O . THR A 1 131 ? 22.363 -7.853 -22.191 1.00 63.00 131 THR A O 1
ATOM 1030 N N . VAL A 1 132 ? 24.426 -7.814 -21.298 1.00 62.09 132 VAL A N 1
ATOM 1031 C CA . VAL A 1 132 ? 24.074 -8.562 -20.084 1.00 62.09 132 VAL A CA 1
ATOM 1032 C C . VAL A 1 132 ? 23.125 -7.744 -19.199 1.00 62.09 132 VAL A C 1
ATOM 1034 O O . VAL A 1 132 ? 22.082 -8.261 -18.797 1.00 62.09 132 VAL A O 1
ATOM 1037 N N . LEU A 1 133 ? 23.406 -6.460 -18.954 1.00 54.41 133 LEU A N 1
ATOM 1038 C CA . LEU A 1 133 ? 22.529 -5.572 -18.170 1.00 54.41 133 LEU A CA 1
ATOM 1039 C C . LEU A 1 133 ? 21.160 -5.339 -18.831 1.00 54.41 133 LEU A C 1
ATOM 1041 O O . LEU A 1 133 ? 20.148 -5.241 -18.138 1.00 54.41 133 LEU A O 1
ATOM 1045 N N . ASN A 1 134 ? 21.114 -5.298 -20.163 1.00 57.47 134 ASN A N 1
ATOM 1046 C CA . ASN A 1 134 ? 19.897 -5.099 -20.950 1.00 57.47 134 ASN A CA 1
ATOM 1047 C C . ASN A 1 134 ? 19.082 -6.394 -21.137 1.00 57.47 134 ASN A C 1
ATOM 1049 O O . ASN A 1 134 ? 18.002 -6.389 -21.732 1.00 57.47 134 ASN A O 1
ATOM 1053 N N . SER A 1 135 ? 19.558 -7.526 -20.607 1.00 63.78 135 SER A N 1
ATOM 1054 C CA . SER A 1 135 ? 18.779 -8.758 -20.580 1.00 63.78 135 SER A CA 1
ATOM 1055 C C . SER A 1 135 ? 17.544 -8.563 -19.703 1.00 63.78 135 SER A C 1
ATOM 1057 O O . SER A 1 135 ? 17.624 -8.528 -18.471 1.00 63.78 135 SER A O 1
ATOM 1059 N N . HIS A 1 136 ? 16.364 -8.510 -20.333 1.00 60.75 136 HIS A N 1
ATOM 1060 C CA . HIS A 1 136 ? 15.073 -8.426 -19.641 1.00 60.75 136 HIS A CA 1
ATOM 1061 C C . HIS A 1 136 ? 14.924 -9.473 -18.523 1.00 60.75 136 HIS A C 1
ATOM 1063 O O . HIS A 1 136 ? 14.226 -9.226 -17.541 1.00 60.75 136 HIS A O 1
ATOM 1069 N N . LYS A 1 137 ? 15.613 -10.620 -18.620 1.00 66.19 137 LYS A N 1
ATOM 1070 C CA . LYS A 1 137 ? 15.617 -11.656 -17.579 1.00 66.19 137 LYS A CA 1
ATOM 1071 C C . LYS A 1 137 ? 16.334 -11.201 -16.302 1.00 66.19 137 LYS A C 1
ATOM 1073 O O . LYS A 1 137 ? 15.765 -11.363 -15.227 1.00 66.19 137 LYS A O 1
ATOM 1078 N N . ILE A 1 138 ? 17.514 -10.585 -16.398 1.00 67.19 138 ILE A N 1
ATOM 1079 C CA . ILE A 1 138 ? 18.287 -10.117 -15.231 1.00 67.19 138 ILE A CA 1
ATOM 1080 C C . ILE A 1 138 ? 17.554 -8.970 -14.530 1.00 67.19 138 ILE A C 1
ATOM 1082 O O . ILE A 1 138 ? 17.356 -9.019 -13.317 1.00 67.19 138 ILE A O 1
ATOM 1086 N N . ILE A 1 139 ? 17.025 -8.015 -15.301 1.00 65.19 139 ILE A N 1
ATOM 1087 C CA . ILE A 1 139 ? 16.211 -6.905 -14.782 1.00 65.19 139 ILE A CA 1
ATOM 1088 C C . ILE A 1 139 ? 15.000 -7.437 -14.002 1.00 65.19 139 ILE A C 1
ATOM 1090 O O . ILE A 1 139 ? 14.718 -6.977 -12.899 1.00 65.19 139 ILE A O 1
ATOM 1094 N N . THR A 1 140 ? 14.298 -8.451 -14.524 1.00 65.25 140 THR A N 1
ATOM 1095 C CA . THR A 1 140 ? 13.144 -9.031 -13.815 1.00 65.25 140 THR A CA 1
ATOM 1096 C C . THR A 1 140 ? 13.514 -9.796 -12.545 1.00 65.25 140 THR A C 1
ATOM 1098 O O . THR A 1 140 ? 12.695 -9.847 -11.630 1.00 65.25 140 THR A O 1
ATOM 1101 N N . VAL A 1 141 ? 14.711 -10.384 -12.465 1.00 69.81 141 VAL A N 1
ATOM 1102 C CA . VAL A 1 141 ? 15.196 -11.077 -11.258 1.00 69.81 141 VAL A CA 1
ATOM 1103 C C . VAL A 1 141 ? 15.572 -10.066 -10.177 1.00 69.81 141 VAL A C 1
ATOM 1105 O O . VAL A 1 141 ? 15.091 -10.194 -9.052 1.00 69.81 141 VAL A O 1
ATOM 1108 N N . ILE A 1 142 ? 16.337 -9.028 -10.532 1.00 69.00 142 ILE A N 1
ATOM 1109 C CA . ILE A 1 142 ? 16.711 -7.937 -9.618 1.00 69.00 142 ILE A CA 1
ATOM 1110 C C . ILE A 1 142 ? 15.446 -7.270 -9.067 1.00 69.00 142 ILE A C 1
ATOM 1112 O O . ILE A 1 142 ? 15.243 -7.214 -7.859 1.00 69.00 142 ILE A O 1
ATOM 1116 N N . LEU A 1 143 ? 14.515 -6.885 -9.943 1.00 67.69 143 LEU A N 1
ATOM 1117 C CA . LEU A 1 143 ? 13.266 -6.235 -9.541 1.00 67.69 143 LEU A CA 1
ATOM 1118 C C . LEU A 1 143 ? 12.371 -7.097 -8.639 1.00 67.69 143 LEU A C 1
ATOM 1120 O O . LEU A 1 143 ? 11.639 -6.558 -7.813 1.00 67.69 143 LEU A O 1
ATOM 1124 N N . LYS A 1 144 ? 12.385 -8.428 -8.790 1.00 72.00 144 LYS A N 1
ATOM 1125 C CA . LYS A 1 144 ? 11.636 -9.329 -7.896 1.00 72.00 144 LYS A CA 1
ATOM 1126 C C . LYS A 1 144 ? 12.246 -9.385 -6.495 1.00 72.00 144 LYS A C 1
ATOM 1128 O O . LYS A 1 144 ? 11.495 -9.442 -5.524 1.00 72.00 144 LYS A O 1
ATOM 1133 N N . HIS A 1 145 ? 13.575 -9.364 -6.392 1.00 74.69 145 HIS A N 1
ATOM 1134 C CA . HIS A 1 145 ? 14.270 -9.357 -5.105 1.00 74.69 145 HIS A CA 1
ATOM 1135 C C . HIS A 1 145 ? 13.996 -8.061 -4.323 1.00 74.69 145 HIS A C 1
ATOM 1137 O O . HIS A 1 145 ? 13.716 -8.103 -3.122 1.00 74.69 145 HIS A O 1
ATOM 1143 N N . GLU A 1 146 ? 13.977 -6.921 -5.018 1.00 70.00 146 GLU A N 1
ATOM 1144 C CA . GLU A 1 146 ? 13.652 -5.621 -4.417 1.00 70.00 146 GLU A CA 1
ATOM 1145 C C . GLU A 1 146 ? 12.233 -5.585 -3.820 1.00 70.00 146 GLU A C 1
ATOM 1147 O O . GLU A 1 146 ? 12.047 -5.095 -2.709 1.00 70.00 146 GLU A O 1
ATOM 1152 N N . TYR A 1 147 ? 11.231 -6.176 -4.487 1.00 79.19 147 TYR A N 1
ATOM 1153 C CA . TYR A 1 147 ? 9.854 -6.228 -3.965 1.00 79.19 147 TYR A CA 1
ATOM 1154 C C . TYR A 1 147 ? 9.750 -6.954 -2.617 1.00 79.19 147 TYR A C 1
ATOM 1156 O O . TYR A 1 147 ? 9.172 -6.421 -1.669 1.00 79.19 147 TYR A O 1
ATOM 1164 N N . ILE A 1 148 ? 10.320 -8.161 -2.522 1.00 81.69 148 ILE A N 1
ATOM 1165 C CA . ILE A 1 148 ? 10.260 -8.968 -1.293 1.00 81.69 148 ILE A CA 1
ATOM 1166 C C . ILE A 1 148 ? 10.972 -8.232 -0.156 1.00 81.69 148 ILE A C 1
ATOM 1168 O O . ILE A 1 148 ? 10.467 -8.187 0.965 1.00 81.69 148 ILE A O 1
ATOM 1172 N N . THR A 1 149 ? 12.112 -7.610 -0.459 1.00 81.38 149 THR A N 1
ATOM 1173 C CA . THR A 1 149 ? 12.892 -6.847 0.518 1.00 81.38 149 THR A CA 1
ATOM 1174 C C . THR A 1 149 ? 12.090 -5.660 1.056 1.00 81.38 149 THR A C 1
ATOM 1176 O O . THR A 1 149 ? 11.977 -5.505 2.271 1.00 81.38 149 THR A O 1
ATOM 1179 N N . ILE A 1 150 ? 11.453 -4.872 0.182 1.00 79.06 150 ILE A N 1
ATOM 1180 C CA . ILE A 1 150 ? 10.613 -3.730 0.578 1.00 79.06 150 ILE A CA 1
ATOM 1181 C C . ILE A 1 150 ? 9.416 -4.185 1.425 1.00 79.06 150 ILE A C 1
ATOM 1183 O O . ILE A 1 150 ? 9.124 -3.563 2.446 1.00 79.06 150 ILE A O 1
ATOM 1187 N N . MET A 1 151 ? 8.746 -5.279 1.052 1.00 83.38 151 MET A N 1
ATOM 1188 C CA . MET A 1 151 ? 7.616 -5.829 1.812 1.00 83.38 151 MET A CA 1
ATOM 1189 C C . MET A 1 151 ? 8.037 -6.268 3.226 1.00 83.38 151 MET A C 1
ATOM 1191 O O . MET A 1 151 ? 7.358 -5.944 4.201 1.00 83.38 151 MET A O 1
ATOM 1195 N N . LEU A 1 152 ? 9.170 -6.968 3.355 1.00 87.00 152 LEU A N 1
ATOM 1196 C CA . LEU A 1 152 ? 9.695 -7.413 4.651 1.00 87.00 152 LEU A CA 1
ATOM 1197 C C . LEU A 1 152 ? 10.119 -6.233 5.532 1.00 87.00 152 LEU A C 1
ATOM 1199 O O . LEU A 1 152 ? 9.769 -6.197 6.711 1.00 87.00 152 LEU A O 1
ATOM 1203 N N . VAL A 1 153 ? 10.824 -5.251 4.965 1.00 83.81 153 VAL A N 1
ATOM 1204 C CA . VAL A 1 153 ? 11.205 -4.027 5.685 1.00 83.81 153 VAL A CA 1
ATOM 1205 C C . VAL A 1 153 ? 9.960 -3.264 6.138 1.00 83.81 153 VAL A C 1
ATOM 1207 O O . VAL A 1 153 ? 9.888 -2.867 7.298 1.00 83.81 153 VAL A O 1
ATOM 1210 N N . GLY A 1 154 ? 8.951 -3.119 5.273 1.00 80.62 154 GLY A N 1
ATOM 1211 C CA . GLY A 1 154 ? 7.680 -2.473 5.610 1.00 80.62 154 GLY A CA 1
ATOM 1212 C C . GLY A 1 154 ? 6.956 -3.156 6.773 1.00 80.62 154 GLY A C 1
ATOM 1213 O O . GLY A 1 154 ? 6.525 -2.481 7.707 1.00 80.62 154 GLY A O 1
ATOM 1214 N N . LEU A 1 155 ? 6.900 -4.492 6.774 1.00 86.31 155 LEU A N 1
ATOM 1215 C CA . LEU A 1 155 ? 6.319 -5.272 7.870 1.00 86.31 155 LEU A CA 1
ATOM 1216 C C . LEU A 1 155 ? 7.071 -5.058 9.192 1.00 86.31 155 LEU A C 1
ATOM 1218 O O . LEU A 1 155 ? 6.438 -4.861 10.231 1.00 86.31 155 LEU A O 1
ATOM 1222 N N . VAL A 1 156 ? 8.408 -5.063 9.165 1.00 86.00 156 VAL A N 1
ATOM 1223 C CA . VAL A 1 156 ? 9.234 -4.819 10.360 1.00 86.00 156 VAL A CA 1
ATOM 1224 C C . VAL A 1 156 ? 9.022 -3.400 10.883 1.00 86.00 156 VAL A C 1
ATOM 1226 O O . VAL A 1 156 ? 8.789 -3.224 12.077 1.00 86.00 156 VAL A O 1
ATOM 1229 N N . VAL A 1 157 ? 9.046 -2.392 10.009 1.00 82.56 157 VAL A N 1
ATOM 1230 C CA . VAL A 1 157 ? 8.818 -0.989 10.389 1.00 82.56 157 VAL A CA 1
ATOM 1231 C C . VAL A 1 157 ? 7.429 -0.812 11.001 1.00 82.56 157 VAL A C 1
ATOM 1233 O O . VAL A 1 157 ? 7.309 -0.184 12.053 1.00 82.56 157 VAL A O 1
ATOM 1236 N N . LEU A 1 158 ? 6.386 -1.406 10.417 1.00 83.19 158 LEU A N 1
ATOM 1237 C CA . LEU A 1 158 ? 5.033 -1.361 10.974 1.00 83.19 158 LEU A CA 1
ATOM 1238 C C . LEU A 1 158 ? 4.970 -2.014 12.367 1.00 83.19 158 LEU A C 1
ATOM 1240 O O . LEU A 1 158 ? 4.451 -1.424 13.314 1.00 83.19 158 LEU A O 1
ATOM 1244 N N . ALA A 1 159 ? 5.538 -3.210 12.527 1.00 85.62 159 ALA A N 1
ATOM 1245 C CA . ALA A 1 159 ? 5.538 -3.905 13.813 1.00 85.62 159 ALA A CA 1
ATOM 1246 C C . ALA A 1 159 ? 6.297 -3.118 14.897 1.00 85.62 159 ALA A C 1
ATOM 1248 O O . ALA A 1 159 ? 5.805 -2.977 16.019 1.00 85.62 159 ALA A O 1
ATOM 1249 N N . VAL A 1 160 ? 7.467 -2.568 14.557 1.00 85.12 160 VAL A N 1
ATOM 1250 C CA . VAL A 1 160 ? 8.287 -1.756 15.469 1.00 85.12 160 VAL A CA 1
ATOM 1251 C C . VAL A 1 160 ? 7.558 -0.474 15.857 1.00 85.12 160 VAL A C 1
ATOM 1253 O O . VAL A 1 160 ? 7.513 -0.136 17.035 1.00 85.12 160 VAL A O 1
ATOM 1256 N N . THR A 1 161 ? 6.950 0.225 14.900 1.00 78.88 161 THR A N 1
ATOM 1257 C CA . THR A 1 161 ? 6.243 1.488 15.161 1.00 78.88 161 THR A CA 1
ATOM 1258 C C . THR A 1 161 ? 5.006 1.292 16.039 1.00 78.88 161 THR A C 1
ATOM 1260 O O . THR A 1 161 ? 4.849 2.012 17.026 1.00 78.88 161 THR A O 1
ATOM 1263 N N . ILE A 1 162 ? 4.181 0.274 15.770 1.00 83.31 162 ILE A N 1
ATOM 1264 C CA . ILE A 1 162 ? 3.047 -0.103 16.633 1.00 83.31 162 ILE A CA 1
ATOM 1265 C C . ILE A 1 162 ? 3.552 -0.518 18.026 1.00 83.31 162 ILE A C 1
ATOM 1267 O O . ILE A 1 162 ? 2.989 -0.102 19.039 1.00 83.31 162 ILE A O 1
ATOM 1271 N N . GLY A 1 163 ? 4.639 -1.293 18.101 1.00 84.88 163 GLY A N 1
ATOM 1272 C CA . GLY A 1 163 ? 5.238 -1.729 19.365 1.00 84.88 163 GLY A CA 1
ATOM 1273 C C . GLY A 1 163 ? 5.750 -0.567 20.221 1.00 84.88 163 GLY A C 1
ATOM 1274 O O . GLY A 1 163 ? 5.449 -0.503 21.414 1.00 84.88 163 GLY A O 1
ATOM 1275 N N . LEU A 1 164 ? 6.466 0.381 19.611 1.00 83.62 164 LEU A N 1
ATOM 1276 C CA . LEU A 1 164 ? 6.947 1.598 20.270 1.00 83.62 164 LEU A CA 1
ATOM 1277 C C . LEU A 1 164 ? 5.789 2.477 20.749 1.00 83.62 164 LEU A C 1
ATOM 1279 O O . LEU A 1 164 ? 5.845 2.996 21.863 1.00 83.62 164 LEU A O 1
ATOM 1283 N N . ALA A 1 165 ? 4.728 2.612 19.954 1.00 80.31 165 ALA A N 1
ATOM 1284 C CA . ALA A 1 165 ? 3.548 3.378 20.339 1.00 80.31 165 ALA A CA 1
ATOM 1285 C C . ALA A 1 165 ? 2.820 2.750 21.539 1.00 80.31 165 ALA A C 1
ATOM 1287 O O . ALA A 1 165 ? 2.500 3.452 22.496 1.00 80.31 165 ALA A O 1
ATOM 1288 N N . VAL A 1 166 ? 2.628 1.427 21.554 1.00 83.06 166 VAL A N 1
ATOM 1289 C CA . VAL A 1 166 ? 2.036 0.713 22.703 1.00 83.06 166 VAL A CA 1
ATOM 1290 C C . VAL A 1 166 ? 2.913 0.853 23.947 1.00 83.06 166 VAL A C 1
ATOM 1292 O O . VAL A 1 166 ? 2.398 1.103 25.038 1.00 83.06 166 VAL A O 1
ATOM 1295 N N . PHE A 1 167 ? 4.233 0.722 23.797 1.00 84.12 167 PHE A N 1
ATOM 1296 C CA . PHE A 1 167 ? 5.186 0.919 24.890 1.00 84.12 167 PHE A CA 1
ATOM 1297 C C . PHE A 1 167 ? 5.093 2.337 25.470 1.00 84.12 167 PHE A C 1
ATOM 1299 O O . PHE A 1 167 ? 4.963 2.500 26.683 1.00 84.12 167 PHE A O 1
ATOM 1306 N N . ALA A 1 168 ? 5.082 3.355 24.610 1.00 80.25 168 ALA A N 1
ATOM 1307 C CA . ALA A 1 168 ? 4.935 4.744 25.019 1.00 80.25 168 ALA A CA 1
ATOM 1308 C C . ALA A 1 168 ? 3.584 5.000 25.708 1.00 80.25 168 ALA A C 1
ATOM 1310 O O . ALA A 1 168 ? 3.549 5.622 26.767 1.00 80.25 168 ALA A O 1
ATOM 1311 N N . MET A 1 169 ? 2.477 4.468 25.184 1.00 75.69 169 MET A N 1
ATOM 1312 C CA . MET A 1 169 ? 1.156 4.608 25.811 1.00 75.69 169 MET A CA 1
ATOM 1313 C C . MET A 1 169 ? 1.132 3.987 27.213 1.00 75.69 169 MET A C 1
ATOM 1315 O O . MET A 1 169 ? 0.672 4.634 28.159 1.00 75.69 169 MET A O 1
ATOM 1319 N N . LYS A 1 170 ? 1.706 2.789 27.388 1.00 80.50 170 LYS A N 1
ATOM 1320 C CA . LYS A 1 170 ? 1.835 2.156 28.711 1.00 80.50 170 LYS A CA 1
ATOM 1321 C C . LYS A 1 170 ? 2.670 2.997 29.675 1.00 80.50 170 LYS A C 1
ATOM 1323 O O . LYS A 1 170 ? 2.287 3.140 30.832 1.00 80.50 170 LYS A O 1
ATOM 1328 N N . GLN A 1 171 ? 3.775 3.568 29.198 1.00 81.25 171 GLN A N 1
ATOM 1329 C CA . GLN A 1 171 ? 4.713 4.312 30.037 1.00 81.25 171 GLN A CA 1
ATOM 1330 C C . GLN A 1 171 ? 4.220 5.718 30.410 1.00 81.25 171 GLN A C 1
ATOM 1332 O O . GLN A 1 171 ? 4.412 6.148 31.544 1.00 81.25 171 GLN A O 1
ATOM 1337 N N . PHE A 1 172 ? 3.604 6.446 29.474 1.00 76.56 172 PHE A N 1
ATOM 1338 C CA . PHE A 1 172 ? 3.269 7.865 29.645 1.00 76.56 172 PHE A CA 1
ATOM 1339 C C . PHE A 1 172 ? 1.802 8.125 29.999 1.00 76.56 172 PHE A C 1
ATOM 1341 O O . PHE A 1 172 ? 1.506 9.152 30.604 1.00 76.56 172 PHE A O 1
ATOM 1348 N N . THR A 1 173 ? 0.880 7.221 29.647 1.00 69.06 173 THR A N 1
ATOM 1349 C CA . THR A 1 173 ? -0.570 7.428 29.858 1.00 69.06 173 THR A CA 1
ATOM 1350 C C . THR A 1 173 ? -1.221 6.397 30.780 1.00 69.06 173 THR A C 1
ATOM 1352 O O . THR A 1 173 ? -2.408 6.519 31.071 1.00 69.06 173 THR A O 1
ATOM 1355 N N . ALA A 1 174 ? -0.467 5.389 31.245 1.00 72.69 174 ALA A N 1
ATOM 1356 C CA . ALA A 1 174 ? -0.942 4.288 32.093 1.00 72.69 174 ALA A CA 1
ATOM 1357 C C . ALA A 1 174 ? -2.182 3.537 31.551 1.00 72.69 174 ALA A C 1
ATOM 1359 O O . ALA A 1 174 ? -2.853 2.820 32.295 1.00 72.69 174 ALA A O 1
ATOM 1360 N N . GLN A 1 175 ? -2.496 3.669 30.256 1.00 71.81 175 GLN A N 1
ATOM 1361 C CA . GLN A 1 175 ? -3.616 2.965 29.638 1.00 71.81 175 GLN A CA 1
ATOM 1362 C C . GLN A 1 175 ? -3.265 1.481 29.419 1.00 71.81 175 GLN A C 1
ATOM 1364 O O . GLN A 1 175 ? -2.211 1.181 28.844 1.00 71.81 175 GLN A O 1
ATOM 1369 N N . PRO A 1 176 ? -4.136 0.533 29.820 1.00 70.31 176 PRO A N 1
ATOM 1370 C CA . PRO A 1 176 ? -3.938 -0.891 29.572 1.00 70.31 176 PRO A CA 1
ATOM 1371 C C . PRO A 1 176 ? -4.327 -1.223 28.125 1.00 70.31 176 PRO A C 1
ATOM 1373 O O . PRO A 1 176 ? -5.371 -1.816 27.870 1.00 70.31 176 PRO A O 1
ATOM 1376 N N . LEU A 1 177 ? -3.507 -0.796 27.163 1.00 77.38 177 LEU A N 1
ATOM 1377 C CA . LEU A 1 177 ? -3.729 -1.082 25.749 1.00 77.38 177 LEU A CA 1
ATOM 1378 C C . LEU A 1 177 ? -2.866 -2.265 25.299 1.00 77.38 177 LEU A C 1
ATOM 1380 O O . LEU A 1 177 ? -1.644 -2.281 25.500 1.00 77.38 177 LEU A O 1
ATOM 1384 N N . GLU A 1 178 ? -3.500 -3.269 24.699 1.00 85.56 178 GLU A N 1
ATOM 1385 C CA . GLU A 1 178 ? -2.801 -4.397 24.091 1.00 85.56 178 GLU A CA 1
ATOM 1386 C C . GLU A 1 178 ? -2.356 -4.075 22.661 1.00 85.56 178 GLU A C 1
ATOM 1388 O O . GLU A 1 178 ? -2.979 -3.289 21.946 1.00 85.56 178 GLU A O 1
ATOM 1393 N N . PHE A 1 179 ? -1.274 -4.724 22.220 1.00 85.62 179 PHE A N 1
ATOM 1394 C CA . PHE A 1 179 ? -0.711 -4.523 20.882 1.00 85.62 179 PHE A CA 1
ATOM 1395 C C . PHE A 1 179 ? -1.734 -4.778 19.773 1.00 85.62 179 PHE A C 1
ATOM 1397 O O . PHE A 1 179 ? -1.829 -4.011 18.820 1.00 85.62 179 PHE A O 1
ATOM 1404 N N . ARG A 1 180 ? -2.516 -5.852 19.911 1.00 84.94 180 ARG A N 1
ATOM 1405 C CA . ARG A 1 180 ? -3.513 -6.274 18.924 1.00 84.94 180 ARG A CA 1
ATOM 1406 C C . ARG A 1 180 ? -4.627 -5.246 18.750 1.00 84.94 180 ARG A C 1
ATOM 1408 O O . ARG A 1 180 ? -5.000 -4.948 17.619 1.00 84.94 180 ARG A O 1
ATOM 1415 N N . ASP A 1 181 ? -5.128 -4.703 19.855 1.00 83.19 181 ASP A N 1
ATOM 1416 C CA . ASP A 1 181 ? -6.211 -3.720 19.844 1.00 83.19 181 ASP A CA 1
ATOM 1417 C C . ASP A 1 181 ? -5.739 -2.400 19.239 1.00 83.19 181 ASP A C 1
ATOM 1419 O O . ASP A 1 181 ? -6.422 -1.826 18.389 1.00 83.19 181 ASP A O 1
ATOM 1423 N N . TYR A 1 182 ? -4.526 -1.973 19.595 1.00 82.62 182 TYR A N 1
ATOM 1424 C CA . TYR A 1 182 ? -3.920 -0.788 19.003 1.00 82.62 182 TYR A CA 1
ATOM 1425 C C . TYR A 1 182 ? -3.634 -0.972 17.507 1.00 82.62 182 TYR A C 1
ATOM 1427 O O . TYR A 1 182 ? -3.960 -0.098 16.710 1.00 82.62 182 TYR A O 1
ATOM 1435 N N . ALA A 1 183 ? -3.106 -2.126 17.090 1.00 84.38 183 ALA A N 1
ATOM 1436 C CA . ALA A 1 183 ? -2.905 -2.433 15.674 1.00 84.38 183 ALA A CA 1
ATOM 1437 C C . ALA A 1 183 ? -4.231 -2.417 14.894 1.00 84.38 183 ALA A C 1
ATOM 1439 O O . ALA A 1 183 ? -4.309 -1.845 13.808 1.00 84.38 183 ALA A O 1
ATOM 1440 N N . ASN A 1 184 ? -5.299 -2.987 15.459 1.00 86.00 184 ASN A N 1
ATOM 1441 C CA . ASN A 1 184 ? -6.622 -2.950 14.841 1.00 86.00 184 ASN A CA 1
ATOM 1442 C C . ASN A 1 184 ? -7.160 -1.512 14.719 1.00 86.00 184 ASN A C 1
ATOM 1444 O O . ASN A 1 184 ? -7.747 -1.155 13.700 1.00 86.00 184 ASN A O 1
ATOM 1448 N N . GLN A 1 185 ? -6.919 -0.671 15.725 1.00 80.88 185 GLN A N 1
ATOM 1449 C CA . GLN A 1 185 ? -7.260 0.750 15.696 1.00 80.88 185 GLN A CA 1
ATOM 1450 C C . GLN A 1 185 ? -6.472 1.514 14.621 1.00 80.88 185 GLN A C 1
ATOM 1452 O O . GLN A 1 185 ? -7.063 2.286 13.867 1.00 80.88 185 GLN A O 1
ATOM 1457 N N . VAL A 1 186 ? -5.162 1.283 14.509 1.00 82.19 186 VAL A N 1
ATOM 1458 C CA . VAL A 1 186 ? -4.327 1.885 13.456 1.00 82.19 186 VAL A CA 1
ATOM 1459 C C . VAL A 1 186 ? -4.863 1.508 12.076 1.00 82.19 186 VAL A C 1
ATOM 1461 O O . VAL A 1 186 ? -5.070 2.391 11.247 1.00 82.19 186 VAL A O 1
ATOM 1464 N N . GLY A 1 187 ? -5.198 0.232 11.869 1.00 84.75 187 GLY A N 1
ATOM 1465 C CA . GLY A 1 187 ? -5.814 -0.237 10.628 1.00 84.75 187 GLY A CA 1
ATOM 1466 C C . GLY A 1 187 ? -7.187 0.376 10.329 1.00 84.75 187 GLY A C 1
ATOM 1467 O O . GLY A 1 187 ? -7.588 0.470 9.172 1.00 84.75 187 GLY A O 1
ATOM 1468 N N . HIS A 1 188 ? -7.930 0.826 11.344 1.00 84.06 188 HIS A N 1
ATOM 1469 C CA . HIS A 1 188 ? -9.153 1.597 11.122 1.00 84.06 188 HIS A CA 1
ATOM 1470 C C . HIS A 1 188 ? -8.831 3.005 10.599 1.00 84.06 188 HIS A C 1
ATOM 1472 O O . HIS A 1 188 ? -9.481 3.467 9.657 1.00 84.06 188 HIS A O 1
ATOM 1478 N N . TYR A 1 189 ? -7.836 3.682 11.173 1.00 80.81 189 TYR A N 1
ATOM 1479 C CA . TYR A 1 189 ? -7.432 5.017 10.723 1.00 80.81 189 TYR A CA 1
ATOM 1480 C C . TYR A 1 189 ? -6.845 5.007 9.310 1.00 80.81 189 TYR A C 1
ATOM 1482 O O . TYR A 1 189 ? -7.075 5.941 8.541 1.00 80.81 189 TYR A O 1
ATOM 1490 N N . SER A 1 190 ? -6.121 3.947 8.956 1.00 84.56 190 SER A N 1
ATOM 1491 C CA . SER A 1 190 ? -5.485 3.801 7.648 1.00 84.56 190 SER A CA 1
ATOM 1492 C C . SER A 1 190 ? -6.416 3.234 6.570 1.00 84.56 190 SER A C 1
ATOM 1494 O O . SER A 1 190 ? -6.072 3.267 5.398 1.00 84.56 190 SER A O 1
ATOM 1496 N N . ALA A 1 191 ? -7.644 2.826 6.909 1.00 86.94 191 ALA A N 1
ATOM 1497 C CA . ALA A 1 191 ? -8.592 2.186 5.990 1.00 86.94 191 ALA A CA 1
ATOM 1498 C C . ALA A 1 191 ? -8.849 2.943 4.671 1.00 86.94 191 ALA A C 1
ATOM 1500 O O . ALA A 1 191 ? -9.141 2.327 3.645 1.00 86.94 191 ALA A O 1
ATOM 1501 N N . ILE A 1 192 ? -8.725 4.273 4.667 1.00 86.44 192 ILE A N 1
ATOM 1502 C CA . ILE A 1 192 ? -8.847 5.091 3.451 1.00 86.44 192 ILE A CA 1
ATOM 1503 C C . ILE A 1 192 ? -7.692 4.890 2.460 1.00 86.44 192 ILE A C 1
ATOM 1505 O O . ILE A 1 192 ? -7.864 5.146 1.270 1.00 86.44 192 ILE A O 1
ATOM 1509 N N . LEU A 1 193 ? -6.535 4.414 2.918 1.00 85.81 193 LEU A N 1
ATOM 1510 C CA . LEU A 1 193 ? -5.360 4.188 2.082 1.00 85.81 193 LEU A CA 1
ATOM 1511 C C . LEU A 1 193 ? -5.578 3.030 1.110 1.00 85.81 193 LEU A C 1
ATOM 1513 O O . LEU A 1 193 ? -5.203 3.160 -0.047 1.00 85.81 193 LEU A O 1
ATOM 1517 N N . VAL A 1 194 ? -6.277 1.964 1.509 1.00 90.75 194 VAL A N 1
ATOM 1518 C CA . VAL A 1 194 ? -6.532 0.796 0.644 1.00 90.75 194 VAL A CA 1
ATOM 1519 C C . VAL A 1 194 ? -7.144 1.170 -0.718 1.00 90.75 194 VAL A C 1
ATOM 1521 O O . VAL A 1 194 ? -6.560 0.823 -1.747 1.00 90.75 194 VAL A O 1
ATOM 1524 N N . PRO A 1 195 ? -8.287 1.882 -0.811 1.00 91.56 195 PRO A N 1
ATOM 1525 C CA . PRO A 1 195 ? -8.819 2.279 -2.114 1.00 91.56 195 PRO A CA 1
ATOM 1526 C C . PRO A 1 195 ? -7.905 3.265 -2.852 1.00 91.56 195 PRO A C 1
ATOM 1528 O O . PRO A 1 195 ? -7.843 3.216 -4.079 1.00 91.56 195 PRO A O 1
ATOM 1531 N N . VAL A 1 196 ? -7.176 4.134 -2.143 1.00 88.62 196 VAL A N 1
ATOM 1532 C CA . VAL A 1 196 ? -6.207 5.056 -2.761 1.00 88.62 196 VAL A CA 1
ATOM 1533 C C . VAL A 1 196 ? -5.063 4.279 -3.415 1.00 88.62 196 VAL A C 1
ATOM 1535 O O . VAL A 1 196 ? -4.717 4.562 -4.559 1.00 88.62 196 VAL A O 1
ATOM 1538 N N . GLU A 1 197 ? -4.526 3.263 -2.746 1.00 88.75 197 GLU A N 1
ATOM 1539 C CA . GLU A 1 197 ? -3.484 2.376 -3.268 1.00 88.75 197 GLU A CA 1
ATOM 1540 C C . GLU A 1 197 ? -3.974 1.571 -4.468 1.00 88.75 197 GLU A C 1
ATOM 1542 O O . GLU A 1 197 ? -3.261 1.453 -5.461 1.00 88.75 197 GLU A O 1
ATOM 1547 N N . VAL A 1 198 ? -5.211 1.068 -4.432 1.00 92.88 198 VAL A N 1
ATOM 1548 C CA . VAL A 1 198 ? -5.814 0.392 -5.589 1.00 92.88 198 VAL A CA 1
ATOM 1549 C C . VAL A 1 198 ? -5.906 1.345 -6.781 1.00 92.88 198 VAL A C 1
ATOM 1551 O O . VAL A 1 198 ? -5.497 0.986 -7.886 1.00 92.88 198 VAL A O 1
ATOM 1554 N N . LEU A 1 199 ? -6.398 2.571 -6.578 1.00 91.75 199 LEU A N 1
ATOM 1555 C CA . LEU A 1 199 ? -6.483 3.578 -7.640 1.00 91.75 199 LEU A CA 1
ATOM 1556 C C . LEU A 1 199 ? -5.099 3.960 -8.176 1.00 91.75 199 LEU A C 1
ATOM 1558 O O . LEU A 1 199 ? -4.927 4.097 -9.387 1.00 91.75 199 LEU A O 1
ATOM 1562 N N . LEU A 1 200 ? -4.104 4.076 -7.299 1.00 87.06 200 LEU A N 1
ATOM 1563 C CA . LEU A 1 200 ? -2.719 4.361 -7.664 1.00 87.06 200 LEU A CA 1
ATOM 1564 C C . LEU A 1 200 ? -2.087 3.200 -8.456 1.00 87.06 200 LEU A C 1
ATOM 1566 O O . LEU A 1 200 ? -1.419 3.414 -9.471 1.00 87.06 200 LEU A O 1
ATOM 1570 N N . GLY A 1 201 ? -2.348 1.960 -8.047 1.00 88.19 201 GLY A N 1
ATOM 1571 C CA . GLY A 1 201 ? -1.960 0.750 -8.769 1.00 88.19 201 GLY A CA 1
ATOM 1572 C C . GLY A 1 201 ? -2.599 0.664 -10.156 1.00 88.19 201 GLY A C 1
ATOM 1573 O O . GLY A 1 201 ? -1.928 0.339 -11.132 1.00 88.19 201 GLY A O 1
ATOM 1574 N N . LEU A 1 202 ? -3.873 1.033 -10.287 1.00 90.94 202 LEU A N 1
ATOM 1575 C CA . LEU A 1 202 ? -4.523 1.128 -11.595 1.00 90.94 202 LEU A CA 1
ATOM 1576 C C . LEU A 1 202 ? -3.898 2.240 -12.445 1.00 90.94 202 LEU A C 1
ATOM 1578 O O . LEU A 1 202 ? -3.567 2.012 -13.607 1.00 90.94 202 LEU A O 1
ATOM 1582 N N . TYR A 1 203 ? -3.671 3.418 -11.864 1.00 88.38 203 TYR A N 1
ATOM 1583 C CA . TYR A 1 203 ? -3.031 4.540 -12.549 1.00 88.38 203 TYR A CA 1
ATOM 1584 C C . TYR A 1 203 ? -1.662 4.156 -13.130 1.00 88.38 203 TYR A C 1
ATOM 1586 O O . TYR A 1 203 ? -1.401 4.417 -14.304 1.00 88.38 203 TYR A O 1
ATOM 1594 N N . THR A 1 204 ? -0.807 3.479 -12.354 1.00 83.81 204 THR A N 1
ATOM 1595 C CA . THR A 1 204 ? 0.495 2.995 -12.859 1.00 83.81 204 THR A CA 1
ATOM 1596 C C . THR A 1 204 ? 0.372 1.999 -13.985 1.00 83.81 204 THR A C 1
ATOM 1598 O O . THR A 1 204 ? 1.120 2.081 -14.960 1.00 83.81 204 THR A O 1
ATOM 1601 N N . TYR A 1 205 ? -0.561 1.061 -13.847 1.00 86.94 205 TYR A N 1
ATOM 1602 C CA . TYR A 1 205 ? -0.787 0.038 -14.848 1.00 86.94 205 TYR A CA 1
ATOM 1603 C C . TYR A 1 205 ? -1.169 0.646 -16.202 1.00 86.94 205 TYR A C 1
ATOM 1605 O O . TYR A 1 205 ? -0.681 0.184 -17.236 1.00 86.94 205 TYR A O 1
ATOM 1613 N N . PHE A 1 206 ? -2.001 1.692 -16.196 1.00 87.31 206 PHE A N 1
ATOM 1614 C CA . PHE A 1 206 ? -2.457 2.361 -17.413 1.00 87.31 206 PHE A CA 1
ATOM 1615 C C . PHE A 1 206 ? -1.453 3.358 -17.980 1.00 87.31 206 PHE A C 1
ATOM 1617 O O . PHE A 1 206 ? -1.289 3.416 -19.196 1.00 87.31 206 PHE A O 1
ATOM 1624 N N . MET A 1 207 ? -0.795 4.154 -17.136 1.00 79.94 207 MET A N 1
ATOM 1625 C CA . MET A 1 207 ? 0.012 5.262 -17.640 1.00 79.94 207 MET A CA 1
ATOM 1626 C C . MET A 1 207 ? 1.270 4.804 -18.373 1.00 79.94 207 MET A C 1
ATOM 1628 O O . MET A 1 207 ? 1.644 5.484 -19.322 1.00 79.94 207 MET A O 1
ATOM 1632 N N . GLN A 1 208 ? 1.919 3.708 -17.946 1.00 74.19 208 GLN A N 1
ATOM 1633 C CA . GLN A 1 208 ? 3.140 3.106 -18.539 1.00 74.19 208 GLN A CA 1
ATOM 1634 C C . GLN A 1 208 ? 4.210 4.107 -19.039 1.00 74.19 208 GLN A C 1
ATOM 1636 O O . GLN A 1 208 ? 5.061 3.773 -19.863 1.00 74.19 208 GLN A O 1
ATOM 1641 N N . SER A 1 209 ? 4.185 5.341 -18.535 1.00 74.38 209 SER A N 1
ATOM 1642 C CA . SER A 1 209 ? 5.000 6.462 -18.980 1.00 74.38 209 SER A CA 1
ATOM 1643 C C . SER A 1 209 ? 5.947 6.866 -17.864 1.00 74.38 209 SER A C 1
ATOM 1645 O O . SER A 1 209 ? 5.598 6.819 -16.680 1.00 74.38 209 SER A O 1
ATOM 1647 N N . THR A 1 210 ? 7.144 7.309 -18.244 1.00 67.62 210 THR A N 1
ATOM 1648 C CA . THR A 1 210 ? 8.201 7.697 -17.302 1.00 67.62 210 THR A CA 1
ATOM 1649 C C . THR A 1 210 ? 7.761 8.845 -16.386 1.00 67.62 210 THR A C 1
ATOM 1651 O O . THR A 1 210 ? 8.077 8.861 -15.197 1.00 67.62 210 THR A O 1
ATOM 1654 N N . THR A 1 211 ? 6.971 9.787 -16.909 1.00 73.06 211 THR A N 1
ATOM 1655 C CA . THR A 1 211 ? 6.427 10.912 -16.134 1.00 73.06 211 THR A CA 1
ATOM 1656 C C . THR A 1 211 ? 5.397 10.442 -15.105 1.00 73.06 211 THR A C 1
ATOM 1658 O O . THR A 1 211 ? 5.410 10.906 -13.964 1.00 73.06 211 THR A O 1
ATOM 1661 N N . GLY A 1 212 ? 4.544 9.477 -15.468 1.00 73.06 212 GLY A N 1
ATOM 1662 C CA . GLY A 1 212 ? 3.549 8.904 -14.560 1.00 73.06 212 GLY A CA 1
ATOM 1663 C C . GLY A 1 212 ? 4.177 8.152 -13.383 1.00 73.06 212 GLY A C 1
ATOM 1664 O O . GLY A 1 212 ? 3.709 8.294 -12.253 1.00 73.06 212 GLY A O 1
ATOM 1665 N N . SER A 1 213 ? 5.266 7.410 -13.616 1.00 70.50 213 SER A N 1
ATOM 1666 C CA . SER A 1 213 ? 5.985 6.693 -12.553 1.00 70.50 213 SER A CA 1
ATOM 1667 C C . SER A 1 213 ? 6.733 7.623 -11.590 1.00 70.50 213 SER A C 1
ATOM 1669 O O . SER A 1 213 ? 6.744 7.366 -10.389 1.00 70.50 213 SER A O 1
ATOM 1671 N N . MET A 1 214 ? 7.307 8.729 -12.082 1.00 69.88 214 MET A N 1
ATOM 1672 C CA . MET A 1 214 ? 7.959 9.731 -11.222 1.00 69.88 214 MET A CA 1
ATOM 1673 C C . MET A 1 214 ? 6.956 10.419 -10.290 1.00 69.88 214 MET A C 1
ATOM 1675 O O . MET A 1 214 ? 7.220 10.574 -9.098 1.00 69.88 214 MET A O 1
ATOM 1679 N N . LEU A 1 215 ? 5.780 10.781 -10.815 1.00 75.69 215 LEU A N 1
ATOM 1680 C CA . LEU A 1 215 ? 4.700 11.360 -10.016 1.00 75.69 215 LEU A CA 1
ATOM 1681 C C . LEU A 1 215 ? 4.252 10.404 -8.900 1.00 75.69 215 LEU A C 1
ATOM 1683 O O . LEU A 1 215 ? 4.008 10.845 -7.778 1.00 75.69 215 LEU A O 1
ATOM 1687 N N . LEU A 1 216 ? 4.195 9.097 -9.179 1.00 72.31 216 LEU A N 1
ATOM 1688 C CA . LEU A 1 216 ? 3.860 8.104 -8.163 1.00 72.31 216 LEU A CA 1
ATOM 1689 C C . LEU A 1 216 ? 4.866 8.077 -7.017 1.00 72.31 216 LEU A C 1
ATOM 1691 O O . LEU A 1 216 ? 4.443 8.048 -5.866 1.00 72.31 216 LEU A O 1
ATOM 1695 N N . LEU A 1 217 ? 6.171 8.084 -7.305 1.00 72.38 217 LEU A N 1
ATOM 1696 C CA . LEU A 1 217 ? 7.189 8.054 -6.250 1.00 72.38 217 LEU A CA 1
ATOM 1697 C C . LEU A 1 217 ? 7.021 9.240 -5.295 1.00 72.38 217 LEU A C 1
ATOM 1699 O O . LEU A 1 217 ? 7.074 9.064 -4.081 1.00 72.38 217 LEU A O 1
ATOM 1703 N N . VAL A 1 218 ? 6.724 10.425 -5.831 1.00 76.69 218 VAL A N 1
ATOM 1704 C CA . VAL A 1 218 ? 6.432 11.615 -5.021 1.00 76.69 218 VAL A CA 1
ATOM 1705 C C . VAL A 1 218 ? 5.172 11.416 -4.174 1.00 76.69 218 VAL A C 1
ATOM 1707 O O . VAL A 1 218 ? 5.201 11.676 -2.974 1.00 76.69 218 VAL A O 1
ATOM 1710 N N . ILE A 1 219 ? 4.079 10.917 -4.759 1.00 78.12 219 ILE A N 1
ATOM 1711 C CA . ILE A 1 219 ? 2.819 10.677 -4.035 1.00 78.12 219 ILE A CA 1
ATOM 1712 C C . ILE A 1 219 ? 3.007 9.641 -2.917 1.00 78.12 219 ILE A C 1
ATOM 1714 O O . ILE A 1 219 ? 2.543 9.863 -1.802 1.00 78.12 219 ILE A O 1
ATOM 1718 N N . VAL A 1 220 ? 3.731 8.550 -3.170 1.00 74.38 220 VAL A N 1
ATOM 1719 C CA . VAL A 1 220 ? 4.020 7.512 -2.167 1.00 74.38 220 VAL A CA 1
ATOM 1720 C C . VAL A 1 220 ? 4.867 8.064 -1.021 1.00 74.38 220 VAL A C 1
ATOM 1722 O O . VAL A 1 220 ? 4.562 7.801 0.142 1.00 74.38 220 VAL A O 1
ATOM 1725 N N . LEU A 1 221 ? 5.887 8.876 -1.315 1.00 73.25 221 LEU A N 1
ATOM 1726 C CA . LEU A 1 221 ? 6.685 9.541 -0.281 1.00 73.25 221 LEU A CA 1
ATOM 1727 C C . LEU A 1 221 ? 5.821 10.473 0.582 1.00 73.25 221 LEU A C 1
ATOM 1729 O O . LEU A 1 221 ? 5.956 10.483 1.805 1.00 73.25 221 LEU A O 1
ATOM 1733 N N . LEU A 1 222 ? 4.882 11.204 -0.027 1.00 71.75 222 LEU A N 1
ATOM 1734 C CA . LEU A 1 222 ? 3.918 12.029 0.705 1.00 71.75 222 LEU A CA 1
ATOM 1735 C C . LEU A 1 222 ? 2.973 11.178 1.570 1.00 71.75 222 LEU A C 1
ATOM 1737 O O . LEU A 1 222 ? 2.724 11.535 2.721 1.00 71.75 222 LEU A O 1
ATOM 1741 N N . MET A 1 223 ? 2.496 10.034 1.069 1.00 69.56 223 MET A N 1
ATOM 1742 C CA . MET A 1 223 ? 1.665 9.098 1.839 1.00 69.56 223 MET A CA 1
ATOM 1743 C C . MET A 1 223 ? 2.424 8.507 3.034 1.00 69.56 223 MET A C 1
ATOM 1745 O O . MET A 1 223 ? 1.853 8.427 4.120 1.00 69.56 223 MET A O 1
ATOM 1749 N N . MET A 1 224 ? 3.716 8.186 2.893 1.00 69.62 224 MET A N 1
ATOM 1750 C CA . MET A 1 224 ? 4.554 7.749 4.020 1.00 69.62 224 MET A CA 1
ATOM 1751 C C . MET A 1 224 ? 4.695 8.840 5.091 1.00 69.62 224 MET A C 1
ATOM 1753 O O . MET A 1 224 ? 4.612 8.544 6.282 1.00 69.62 224 MET A O 1
ATOM 1757 N N . ILE A 1 225 ? 4.846 10.107 4.691 1.00 62.84 225 ILE A N 1
ATOM 1758 C CA . ILE A 1 225 ? 4.908 11.245 5.626 1.00 62.84 225 ILE A CA 1
ATOM 1759 C C . ILE A 1 225 ? 3.575 11.413 6.376 1.00 62.84 225 ILE A C 1
ATOM 1761 O O . ILE A 1 225 ? 3.570 11.686 7.579 1.00 62.84 225 ILE A O 1
ATOM 1765 N N . ILE A 1 226 ? 2.442 11.226 5.694 1.00 60.16 226 ILE A N 1
ATOM 1766 C CA . ILE A 1 226 ? 1.100 11.313 6.293 1.00 60.16 226 ILE A CA 1
ATOM 1767 C C . ILE A 1 226 ? 0.836 10.125 7.235 1.00 60.16 226 ILE A C 1
ATOM 1769 O O . ILE A 1 226 ? 0.344 10.330 8.345 1.00 60.16 226 ILE A O 1
ATOM 1773 N N . GLY A 1 227 ? 1.226 8.906 6.849 1.00 61.44 227 GLY A N 1
ATOM 1774 C CA . GLY A 1 227 ? 1.133 7.708 7.693 1.00 61.44 227 GLY A CA 1
ATOM 1775 C C . GLY A 1 227 ? 1.982 7.815 8.963 1.00 61.44 227 GLY A C 1
ATOM 1776 O O . GLY A 1 227 ? 1.515 7.484 10.053 1.00 61.44 227 GLY A O 1
ATOM 1777 N N . LEU A 1 228 ? 3.181 8.398 8.859 1.00 62.91 228 LEU A N 1
ATOM 1778 C CA . LEU A 1 228 ? 4.028 8.695 10.015 1.00 62.91 228 LEU A CA 1
ATOM 1779 C C . LEU A 1 228 ? 3.339 9.672 10.987 1.00 62.91 228 LEU A C 1
ATOM 1781 O O . LEU A 1 228 ? 3.442 9.510 12.201 1.00 62.91 228 LEU A O 1
ATOM 1785 N N . ARG A 1 229 ? 2.570 10.649 10.480 1.00 53.47 229 ARG A N 1
ATOM 1786 C CA . ARG A 1 229 ? 1.782 11.565 11.325 1.00 53.47 229 ARG A CA 1
ATOM 1787 C C . ARG A 1 229 ? 0.574 10.905 11.984 1.00 53.47 229 ARG A C 1
ATOM 1789 O O . ARG A 1 229 ? 0.291 11.244 13.128 1.00 53.47 229 ARG A O 1
ATOM 1796 N N . ALA A 1 230 ? -0.105 9.967 11.325 1.00 55.62 230 ALA A N 1
ATOM 1797 C CA . ALA A 1 230 ? -1.206 9.210 11.934 1.00 55.62 230 ALA A CA 1
ATOM 1798 C C . ALA A 1 230 ? -0.727 8.339 13.110 1.00 55.62 230 ALA A C 1
ATOM 1800 O O . ALA A 1 230 ? -1.458 8.134 14.076 1.00 55.62 230 ALA A O 1
ATOM 1801 N N . LEU A 1 231 ? 0.531 7.896 13.058 1.00 58.94 231 LEU A N 1
ATOM 1802 C CA . LEU A 1 231 ? 1.167 7.105 14.106 1.00 58.94 231 LEU A CA 1
ATOM 1803 C C . LEU A 1 231 ? 1.664 7.962 15.289 1.00 58.94 231 LEU A C 1
ATOM 1805 O O . LEU A 1 231 ? 1.645 7.514 16.433 1.00 58.94 231 LEU A O 1
ATOM 1809 N N . ILE A 1 232 ? 2.040 9.221 15.033 1.00 58.75 232 ILE A N 1
ATOM 1810 C CA . ILE A 1 232 ? 2.408 10.210 16.065 1.00 58.75 232 ILE A CA 1
ATOM 1811 C C . ILE A 1 232 ? 1.168 10.888 16.672 1.00 58.75 232 ILE A C 1
ATOM 1813 O O . ILE A 1 232 ? 1.209 11.336 17.815 1.00 58.75 232 ILE A O 1
ATOM 1817 N N . ALA A 1 233 ? 0.047 10.949 15.949 1.00 58.38 233 ALA A N 1
ATOM 1818 C CA . ALA A 1 233 ? -1.190 11.588 16.399 1.00 58.38 233 ALA A CA 1
ATOM 1819 C C . ALA A 1 233 ? -1.682 11.125 17.786 1.00 58.38 233 ALA A C 1
ATOM 1821 O O . ALA A 1 233 ? -2.030 11.998 18.574 1.00 58.38 233 ALA A O 1
ATOM 1822 N N . PRO A 1 234 ? -1.678 9.829 18.157 1.00 57.25 234 PRO A N 1
ATOM 1823 C CA . PRO A 1 234 ? -2.037 9.412 19.516 1.00 57.25 234 PRO A CA 1
ATOM 1824 C C . PRO A 1 234 ? -1.016 9.830 20.591 1.00 57.25 234 PRO A C 1
ATOM 1826 O O . PRO A 1 234 ? -1.410 10.066 21.729 1.00 57.25 234 PRO A O 1
ATOM 1829 N N . LEU A 1 235 ? 0.268 9.999 20.248 1.00 54.34 235 LEU A N 1
ATOM 1830 C CA . LEU A 1 235 ? 1.284 10.547 21.163 1.00 54.34 235 LEU A CA 1
ATOM 1831 C C . LEU A 1 235 ? 1.121 12.060 21.348 1.00 54.34 235 LEU A C 1
ATOM 1833 O O . LEU A 1 235 ? 1.176 12.550 22.469 1.00 54.34 235 LEU A O 1
ATOM 1837 N N . ALA A 1 236 ? 0.845 12.796 20.269 1.00 52.00 236 ALA A N 1
ATOM 1838 C CA . ALA A 1 236 ? 0.482 14.210 20.351 1.00 52.00 236 ALA A CA 1
ATOM 1839 C C . ALA A 1 236 ? -0.856 14.393 21.088 1.00 52.00 236 ALA A C 1
ATOM 1841 O O . ALA A 1 236 ? -1.024 15.317 21.879 1.00 52.00 236 ALA A O 1
ATOM 1842 N N . ALA A 1 237 ? -1.803 13.471 20.897 1.00 52.09 237 ALA A N 1
ATOM 1843 C CA . ALA A 1 237 ? -3.056 13.454 21.633 1.00 52.09 237 ALA A CA 1
ATOM 1844 C C . ALA A 1 237 ? -2.844 13.183 23.127 1.00 52.09 237 ALA A C 1
ATOM 1846 O O . ALA A 1 237 ? -3.600 13.717 23.923 1.00 52.09 237 ALA A O 1
ATOM 1847 N N . ALA A 1 238 ? -1.809 12.445 23.540 1.00 50.53 238 ALA A N 1
ATOM 1848 C CA . ALA A 1 238 ? -1.461 12.309 24.956 1.00 50.53 238 ALA A CA 1
ATOM 1849 C C . ALA A 1 238 ? -1.049 13.653 25.599 1.00 50.53 238 ALA A C 1
ATOM 1851 O O . ALA A 1 238 ? -1.297 13.858 26.787 1.00 50.53 238 ALA A O 1
ATOM 1852 N N . GLU A 1 239 ? -0.512 14.606 24.825 1.00 45.59 239 GLU A N 1
ATOM 1853 C CA . GLU A 1 239 ? -0.347 16.001 25.269 1.00 45.59 239 GLU A CA 1
ATOM 1854 C C . GLU A 1 239 ? -1.672 16.789 25.235 1.00 45.59 239 GLU A C 1
ATOM 1856 O O . GLU A 1 239 ? -1.928 17.582 26.141 1.00 45.59 239 GLU A O 1
ATOM 1861 N N . PHE A 1 240 ? -2.562 16.539 24.264 1.00 36.50 240 PHE A N 1
ATOM 1862 C CA . PHE A 1 240 ? -3.901 17.159 24.207 1.00 36.50 240 PHE A CA 1
ATOM 1863 C C . PHE A 1 240 ? -4.916 16.592 25.218 1.00 36.50 240 PHE A C 1
ATOM 1865 O O . PHE A 1 240 ? -5.871 17.284 25.560 1.00 36.50 240 PHE A O 1
ATOM 1872 N N . VAL A 1 241 ? -4.717 15.385 25.757 1.00 41.88 241 VAL A N 1
ATOM 1873 C CA . VAL A 1 241 ? -5.536 14.803 26.841 1.00 41.88 241 VAL A CA 1
ATOM 1874 C C . VAL A 1 241 ? -5.313 15.549 28.163 1.00 41.88 241 VAL A C 1
ATOM 1876 O O . VAL A 1 241 ? -6.166 15.502 29.042 1.00 41.88 241 VAL A O 1
ATOM 1879 N N . LYS A 1 242 ? -4.236 16.340 28.291 1.00 39.91 242 LYS A N 1
ATOM 1880 C CA . LYS A 1 242 ? -4.135 17.350 29.360 1.00 39.91 242 LYS A CA 1
ATOM 1881 C C . LYS A 1 242 ? -5.012 18.590 29.131 1.00 39.91 242 LYS A C 1
ATOM 1883 O O . LYS A 1 242 ? -5.175 19.359 30.071 1.00 39.91 242 LYS A O 1
ATOM 1888 N N . TRP A 1 243 ? -5.548 18.804 27.928 1.00 33.62 243 TRP A N 1
ATOM 1889 C CA . TRP A 1 243 ? -6.288 20.019 27.555 1.00 33.62 243 TRP A CA 1
ATOM 1890 C C . TRP A 1 243 ? -7.772 19.814 27.262 1.00 33.62 243 TRP A C 1
ATOM 1892 O O . TRP A 1 243 ? -8.530 20.769 27.393 1.00 33.62 243 TRP A O 1
ATOM 1902 N N . ASN A 1 244 ? -8.200 18.608 26.890 1.00 32.41 244 ASN A N 1
ATOM 1903 C CA . ASN A 1 244 ? -9.614 18.313 26.703 1.00 32.41 244 ASN A CA 1
ATOM 1904 C C . ASN A 1 244 ? -10.056 17.293 27.742 1.00 32.41 244 ASN A C 1
ATOM 1906 O O . ASN A 1 244 ? -9.900 16.083 27.566 1.00 32.41 244 ASN A O 1
ATOM 1910 N N . ASP A 1 245 ? -10.616 17.835 28.820 1.00 34.84 245 ASP A N 1
ATOM 1911 C CA . ASP A 1 245 ? -11.557 17.147 29.681 1.00 34.84 245 ASP A CA 1
ATOM 1912 C C . ASP A 1 245 ? -12.392 16.148 28.881 1.00 34.84 245 ASP A C 1
ATOM 1914 O O . ASP A 1 245 ? -12.973 16.460 27.833 1.00 34.84 245 ASP A O 1
ATOM 1918 N N . PHE A 1 246 ? -12.464 14.945 29.438 1.00 38.09 246 PHE A N 1
ATOM 1919 C CA . PHE A 1 246 ? -13.499 13.963 29.192 1.00 38.09 246 PHE A CA 1
ATOM 1920 C C . PHE A 1 246 ? -14.884 14.608 29.371 1.00 38.09 246 PHE A C 1
ATOM 1922 O O . PHE A 1 246 ? -15.556 14.423 30.383 1.00 38.09 246 PHE A O 1
ATOM 1929 N N . SER A 1 247 ? -15.363 15.322 28.357 1.00 33.72 247 SER A N 1
ATOM 1930 C CA . SER A 1 247 ? -16.791 15.488 28.133 1.00 33.72 247 SER A CA 1
ATOM 1931 C C . SER A 1 247 ? -17.291 14.173 27.547 1.00 33.72 247 SER A C 1
ATOM 1933 O O . SER A 1 247 ? -17.442 13.993 26.339 1.00 33.72 247 SER A O 1
ATOM 1935 N N . TYR A 1 248 ? -17.516 13.214 28.448 1.00 37.78 248 TYR A N 1
ATOM 1936 C CA . TYR A 1 248 ? -18.528 12.192 28.240 1.00 37.78 248 TYR A CA 1
ATOM 1937 C C . TYR A 1 248 ? -19.837 12.929 27.957 1.00 37.78 248 TYR A C 1
ATOM 1939 O O . TYR A 1 248 ? -20.538 13.337 28.879 1.00 37.78 248 TYR A O 1
ATOM 1947 N N . VAL A 1 249 ? -20.156 13.134 26.682 1.00 33.75 249 VAL A N 1
ATOM 1948 C CA . VAL A 1 249 ? -21.521 13.459 26.282 1.00 33.75 249 VAL A CA 1
ATOM 1949 C C . VAL A 1 249 ? -22.294 12.151 26.383 1.00 33.75 249 VAL A C 1
ATOM 1951 O O . VAL A 1 249 ? -22.381 11.372 25.437 1.00 33.75 249 VAL A O 1
ATOM 1954 N N . GLY A 1 250 ? -22.734 11.865 27.605 1.00 39.66 250 GLY A N 1
ATOM 1955 C CA . GLY A 1 250 ? -23.966 11.132 27.803 1.00 39.66 250 GLY A CA 1
ATOM 1956 C C . GLY A 1 250 ? -25.112 12.080 27.486 1.00 39.66 250 GLY A C 1
ATOM 1957 O O . GLY A 1 250 ? -25.162 13.162 28.058 1.00 39.66 250 GLY A O 1
ATOM 1958 N N . ASP A 1 251 ? -25.944 11.666 26.537 1.00 33.19 251 ASP A N 1
ATOM 1959 C CA . ASP A 1 251 ? -27.400 11.829 26.496 1.00 33.19 251 ASP A CA 1
ATOM 1960 C C . ASP A 1 251 ? -27.962 10.819 25.479 1.00 33.19 251 ASP A C 1
ATOM 1962 O O . ASP A 1 251 ? -27.413 10.731 24.352 1.00 33.19 251 ASP A O 1
#

Foldseek 3Di:
DDADPVPRHDDDPPDQADPPPGHGDDDDDDDDDDDDDDDDDDDPDPCVPPDPDPPLVVLLVVLVVPVPDPDVDPDLSLLVLLVLCLVLQLVLLLLLVLLQVLVVLVVVVVVVVVDDDPDDDDVVVVVVVSVVVNPPVVSVVVSVVVSVVSSVVSVVVLLVLLVVLCVCCCVLVVDPDDSSSSSSSLSSNCSVVNVVSVVSSVQSVPPSDNVSSVVSVVVSVVVVVVSVVSSCVVVVVSVVCVVDPPPPPDD

Organism: NCBI:txid1423742

InterPro domains:
  IPR026870 Zinc-ribbon domain [PF13240] (3-25)

Sequence (251 aa):
MKYCTNCGSEISLGNSFCTNCGAKVDAMGSSETTLQTIKKPRRINGDALKVHGSPYFNWLVRSIKHPSSLAKEENQYGLVTLVLEILLLPFTIWLGTKWMLIKLIEIWNQVSTQVEIGDKVDIDDIKDVLTVLNSHKIITVILKHEYITIMLVGLVVLAVTIGLAVFAMKQFTAQPLEFRDYANQVGHYSAILVPVEVLLGLYTYFMQSTTGSMLLLVIVLLMMIIGLRALIAPLAAAEFVKWNDFSYVGD

Secondary structure (DSSP, 8-state):
-EE-TTT--EE-TT-SB-TTT--B---------------------GGGG-----HHHHHHHHHHH-TT-----SS-HHHHHHHHHHHHHHHHHHHHHHHHHHHHHHHHHHHHTT----S-S-HHHHHHHHHHHT-HHHHHHHHHHHHHHHHHHHHHHHHHHHHHHHHHHHHHH-----HHHHHHHHHHHHTTHHHHHHHHHHHHHHH-SHHHHHHHHHHHHHHHHHHHHHHHHHHHHHHHTTTS-------

Radius of gyration: 32.64 Å; chains: 1; bounding box: 113×45×62 Å